Protein AF-A0A949M003-F1 (afdb_monomer_lite)

Secondary structure (DSSP, 8-state):
----------------B--S-SPTT-EEE-GGGSGGGT---EE---S-TT-TTS-EEEEE-TTS-EEEEEETT-HHHHHHHHHHHTTS-SS--PPPTT--GGGGGTT--TTSEEEETT------TTPEEEEEETTT-EEEEEEEEETTEEEEE-SSSSBSEEEEEEETTEEEP-STTEEEEEEEEPPPSS-----------SSEEEEBSS-EEEESSSSTTSPEEEEEPTT-EEEEEEEEE-S---STT-TTB-EEEEETTS-EEEGGGB-----EEEE-TTS-EEEEPTTSPB-

Structure (mmCIF, N/CA/C/O backbone):
data_AF-A0A949M003-F1
#
_entry.id   AF-A0A949M003-F1
#
loop_
_atom_site.group_PDB
_atom_site.id
_atom_site.type_symbol
_atom_site.label_atom_id
_atom_site.label_alt_id
_atom_site.label_comp_id
_atom_site.label_asym_id
_atom_site.label_entity_id
_atom_site.label_seq_id
_atom_site.pdbx_PDB_ins_code
_atom_site.Cartn_x
_atom_site.Cartn_y
_atom_site.Cartn_z
_atom_site.occupancy
_atom_site.B_iso_or_equiv
_atom_site.auth_seq_id
_atom_site.auth_comp_id
_atom_site.auth_asym_id
_atom_site.auth_atom_id
_atom_site.pdbx_PDB_model_num
ATOM 1 N N . MET A 1 1 ? 3.538 42.218 13.334 1.00 38.53 1 MET A N 1
ATOM 2 C CA . MET A 1 1 ? 2.727 41.243 12.575 1.00 38.53 1 MET A CA 1
ATOM 3 C C . MET A 1 1 ? 3.621 40.627 11.516 1.00 38.53 1 MET A C 1
ATOM 5 O O . MET A 1 1 ? 3.932 41.293 10.541 1.00 38.53 1 MET A O 1
ATOM 9 N N . ALA A 1 2 ? 4.130 39.420 11.762 1.00 31.62 2 ALA A N 1
ATOM 10 C CA . ALA A 1 2 ? 4.906 38.689 10.768 1.00 31.62 2 ALA A CA 1
ATOM 11 C C . ALA A 1 2 ? 3.925 38.025 9.796 1.00 31.62 2 ALA A C 1
ATOM 13 O O . ALA A 1 2 ? 3.061 37.257 10.218 1.00 31.62 2 ALA A O 1
ATOM 14 N N . LEU A 1 3 ? 4.030 38.378 8.516 1.00 32.75 3 LEU A N 1
ATOM 15 C CA . LEU A 1 3 ? 3.312 37.726 7.428 1.00 32.75 3 LEU A CA 1
ATOM 16 C C . LEU A 1 3 ? 3.771 36.269 7.362 1.00 32.75 3 LEU A C 1
ATOM 18 O O . LEU A 1 3 ? 4.909 35.980 6.995 1.00 32.75 3 LEU A O 1
ATOM 22 N N . VAL A 1 4 ? 2.883 35.352 7.741 1.00 31.64 4 VAL A N 1
ATOM 23 C CA . VAL A 1 4 ? 3.047 33.930 7.453 1.00 31.64 4 VAL A CA 1
ATOM 24 C C . VAL A 1 4 ? 2.872 33.784 5.946 1.00 31.64 4 VAL A C 1
ATOM 26 O O . VAL A 1 4 ? 1.755 33.807 5.436 1.00 31.64 4 VAL A O 1
ATOM 29 N N . SER A 1 5 ? 3.991 33.705 5.228 1.00 32.16 5 SER A N 1
ATOM 30 C CA . SER A 1 5 ? 3.999 33.346 3.815 1.00 32.16 5 SER A CA 1
ATOM 31 C C . SER A 1 5 ? 3.595 31.879 3.709 1.00 32.16 5 SER A C 1
ATOM 33 O O . SER A 1 5 ? 4.394 30.972 3.943 1.00 32.16 5 SER A O 1
ATOM 35 N N . THR A 1 6 ? 2.318 31.635 3.434 1.00 37.16 6 THR A N 1
ATOM 36 C CA . THR A 1 6 ? 1.833 30.331 2.994 1.00 37.16 6 THR A CA 1
ATOM 37 C C . THR A 1 6 ? 2.467 30.036 1.639 1.00 37.16 6 THR A C 1
ATOM 39 O O . THR A 1 6 ? 1.985 30.503 0.610 1.00 37.16 6 THR A O 1
ATOM 42 N N . MET A 1 7 ? 3.559 29.269 1.629 1.00 30.78 7 MET A N 1
ATOM 43 C CA . MET A 1 7 ? 4.001 28.581 0.420 1.00 30.78 7 MET A CA 1
ATOM 44 C C . MET A 1 7 ? 2.918 27.566 0.052 1.00 30.78 7 MET A C 1
ATOM 46 O O . MET A 1 7 ? 2.863 26.456 0.580 1.00 30.78 7 MET A O 1
ATOM 50 N N . SER A 1 8 ? 2.015 27.977 -0.831 1.00 36.16 8 SER A N 1
ATOM 51 C CA . SER A 1 8 ? 1.171 27.073 -1.592 1.00 36.16 8 SER A CA 1
ATOM 52 C C . SER A 1 8 ? 2.082 26.253 -2.502 1.00 36.16 8 SER A C 1
ATOM 54 O O . SER A 1 8 ? 2.630 26.771 -3.473 1.00 36.16 8 SER A O 1
ATOM 56 N N . PHE A 1 9 ? 2.278 24.978 -2.173 1.00 35.06 9 PHE A N 1
ATOM 57 C CA . PHE A 1 9 ? 2.800 24.019 -3.136 1.00 35.06 9 PHE A CA 1
ATOM 58 C C . PHE A 1 9 ? 1.733 23.845 -4.215 1.00 35.06 9 PHE A C 1
ATOM 60 O O . PHE A 1 9 ? 0.730 23.163 -4.006 1.00 35.06 9 PHE A O 1
ATOM 67 N N . GLU A 1 10 ? 1.930 24.504 -5.354 1.00 32.44 10 GLU A N 1
ATOM 68 C CA . GLU A 1 10 ? 1.205 24.177 -6.576 1.00 32.44 10 GLU A CA 1
ATOM 69 C C . GLU A 1 10 ? 1.408 22.675 -6.848 1.00 32.44 10 GLU A C 1
ATOM 71 O O . GLU A 1 10 ? 2.555 22.207 -6.856 1.00 32.44 10 GLU A O 1
ATOM 76 N N . PRO A 1 11 ? 0.344 21.877 -7.045 1.00 38.94 11 PRO A N 1
ATOM 77 C CA . PRO A 1 11 ? 0.522 20.523 -7.533 1.00 38.94 11 PRO A CA 1
ATOM 78 C C . PRO A 1 11 ? 1.174 20.642 -8.909 1.00 38.94 11 PRO A C 1
ATOM 80 O O . PRO A 1 11 ? 0.587 21.222 -9.818 1.00 38.94 11 PRO A O 1
ATOM 83 N N . VAL A 1 12 ? 2.393 20.116 -9.062 1.00 41.84 12 VAL A N 1
ATOM 84 C CA . VAL A 1 12 ? 3.064 20.047 -10.364 1.00 41.84 12 VAL A CA 1
ATOM 85 C C . VAL A 1 12 ? 2.218 19.154 -11.270 1.00 41.84 12 VAL A C 1
ATOM 87 O O . VAL A 1 12 ? 2.332 17.928 -11.287 1.00 41.84 12 VAL A O 1
ATOM 90 N N . GLY A 1 13 ? 1.308 19.794 -11.995 1.00 41.66 13 GLY A N 1
ATOM 91 C CA . GLY A 1 13 ? 0.612 19.243 -13.132 1.00 41.66 13 GLY A CA 1
ATOM 92 C C . GLY A 1 13 ? 1.601 19.155 -14.278 1.00 41.66 13 GLY A C 1
ATOM 93 O O . GLY A 1 13 ? 1.830 20.124 -14.987 1.00 41.66 13 GLY A O 1
ATOM 94 N N . ALA A 1 14 ? 2.184 17.983 -14.475 1.00 44.50 14 ALA A N 1
ATOM 95 C CA . ALA A 1 14 ? 2.791 17.643 -15.747 1.00 44.50 14 ALA A CA 1
ATOM 96 C C . ALA A 1 14 ? 2.377 16.216 -16.073 1.00 44.50 14 ALA A C 1
ATOM 98 O O . ALA A 1 14 ? 2.955 15.261 -15.568 1.00 44.50 14 ALA A O 1
ATOM 99 N N . SER A 1 15 ? 1.342 16.067 -16.899 1.00 54.56 15 SER A N 1
ATOM 100 C CA . SER A 1 15 ? 1.091 14.804 -17.589 1.00 54.56 15 SER A CA 1
ATOM 101 C C . SER A 1 15 ? 2.362 14.432 -18.351 1.00 54.56 15 SER A C 1
ATOM 103 O O . SER A 1 15 ? 2.638 14.999 -19.403 1.00 54.56 15 SER A O 1
ATOM 105 N N . ALA A 1 16 ? 3.157 13.507 -17.817 1.00 63.22 16 ALA A N 1
ATOM 106 C CA . ALA A 1 16 ? 4.231 12.892 -18.575 1.00 63.22 16 ALA A CA 1
ATOM 107 C C . ALA A 1 16 ? 3.616 11.773 -19.422 1.00 63.22 16 ALA A C 1
ATOM 109 O O . ALA A 1 16 ? 3.052 10.802 -18.904 1.00 63.22 16 ALA A O 1
ATOM 110 N N . THR A 1 17 ? 3.688 11.936 -20.738 1.00 65.38 17 THR A N 1
ATOM 111 C CA . THR A 1 17 ? 3.246 10.930 -21.701 1.00 65.38 17 THR A CA 1
ATOM 112 C C . THR A 1 17 ? 4.484 10.312 -22.325 1.00 65.38 17 THR A C 1
ATOM 114 O O . THR A 1 17 ? 5.310 11.011 -22.901 1.00 65.38 17 THR A O 1
ATOM 117 N N . ASN A 1 18 ? 4.614 8.996 -22.212 1.00 67.81 18 ASN A N 1
ATOM 118 C CA . ASN A 1 18 ? 5.557 8.227 -23.003 1.00 67.81 18 ASN A CA 1
ATOM 119 C C . ASN A 1 18 ? 4.890 7.937 -24.347 1.00 67.81 18 ASN A C 1
ATOM 121 O O . ASN A 1 18 ? 3.891 7.213 -24.418 1.00 67.81 18 ASN A O 1
ATOM 125 N N . THR A 1 19 ? 5.444 8.502 -25.414 1.00 65.00 19 THR A N 1
ATOM 126 C CA . THR A 1 19 ? 4.870 8.385 -26.760 1.00 65.00 19 THR A CA 1
ATOM 127 C C . THR A 1 19 ? 4.940 6.963 -27.313 1.00 65.00 19 THR A C 1
ATOM 129 O O . THR A 1 19 ? 4.297 6.674 -28.318 1.00 65.00 19 THR A O 1
ATOM 132 N N . ARG A 1 20 ? 5.724 6.071 -26.683 1.00 68.62 20 ARG A N 1
ATOM 133 C CA . ARG A 1 20 ? 6.170 4.788 -27.253 1.00 68.62 20 ARG A CA 1
ATOM 134 C C . ARG A 1 20 ? 6.844 4.969 -28.616 1.00 68.62 20 ARG A C 1
ATOM 136 O O . ARG A 1 20 ? 6.937 4.026 -29.378 1.00 68.62 20 ARG A O 1
ATOM 143 N N . LEU A 1 21 ? 7.313 6.167 -28.938 1.00 69.75 21 LEU A N 1
ATOM 144 C CA . LEU A 1 21 ? 8.175 6.434 -30.089 1.00 69.75 21 LEU A CA 1
ATOM 145 C C . LEU A 1 21 ? 9.576 6.834 -29.619 1.00 69.75 21 LEU A C 1
ATOM 147 O O . LEU A 1 21 ? 10.550 6.700 -30.355 1.00 69.75 21 LEU A O 1
ATOM 151 N N . ASP A 1 22 ? 9.689 7.262 -28.362 1.00 73.06 22 ASP A N 1
ATOM 152 C CA . ASP A 1 22 ? 10.952 7.588 -27.722 1.00 73.06 22 ASP A CA 1
ATOM 153 C C . ASP A 1 22 ? 11.855 6.357 -27.632 1.00 73.06 22 ASP A C 1
ATOM 155 O O . ASP A 1 22 ? 11.439 5.296 -27.150 1.00 73.06 22 ASP A O 1
ATOM 159 N N . ARG A 1 23 ? 13.127 6.525 -28.017 1.00 81.38 23 ARG A N 1
ATOM 160 C CA . ARG A 1 23 ? 14.163 5.496 -27.863 1.00 81.38 23 ARG A CA 1
ATOM 161 C C . ARG A 1 23 ? 14.171 4.953 -26.430 1.00 81.38 23 ARG A C 1
ATOM 163 O O . ARG A 1 23 ? 14.068 5.713 -25.465 1.00 81.38 23 ARG A O 1
ATOM 170 N N . ALA A 1 24 ? 14.337 3.641 -26.290 1.00 84.88 24 ALA A N 1
ATOM 171 C CA . ALA A 1 24 ? 14.489 3.025 -24.981 1.00 84.88 24 ALA A CA 1
ATOM 172 C C . ALA A 1 24 ? 15.634 3.675 -24.180 1.00 84.88 24 ALA A C 1
ATOM 174 O O . ALA A 1 24 ? 16.716 3.928 -24.712 1.00 84.88 24 ALA A O 1
ATOM 175 N N . GLY A 1 25 ? 15.392 3.953 -22.898 1.00 86.19 25 GLY A N 1
ATOM 176 C CA . GLY A 1 25 ? 16.339 4.634 -22.009 1.00 86.19 25 GLY A CA 1
ATOM 177 C C . GLY A 1 25 ? 16.246 6.158 -21.991 1.00 86.19 25 GLY A C 1
ATOM 178 O O . GLY A 1 25 ? 16.823 6.774 -21.094 1.00 86.19 25 GLY A O 1
ATOM 179 N N . THR A 1 26 ? 15.486 6.775 -22.899 1.00 88.75 26 THR A N 1
ATOM 180 C CA . THR A 1 26 ? 15.188 8.214 -22.837 1.00 88.75 26 THR A CA 1
ATOM 181 C C . THR A 1 26 ? 14.447 8.545 -21.543 1.00 88.75 26 THR A C 1
ATOM 183 O O . THR A 1 26 ? 13.486 7.862 -21.194 1.00 88.75 26 THR A O 1
ATOM 186 N N . THR A 1 27 ? 14.874 9.580 -20.816 1.00 91.50 27 THR A N 1
ATOM 187 C CA . THR A 1 27 ? 14.141 10.058 -19.633 1.00 91.50 27 THR A CA 1
ATOM 188 C C . THR A 1 27 ? 12.814 10.671 -20.066 1.00 91.50 27 THR A C 1
ATOM 190 O O . THR A 1 27 ? 12.808 11.671 -20.775 1.00 91.50 27 THR A O 1
ATOM 193 N N . VAL A 1 28 ? 11.704 10.089 -19.614 1.00 91.19 28 VAL A N 1
ATOM 194 C CA . VAL A 1 28 ? 10.340 10.596 -19.863 1.00 91.19 28 VAL A CA 1
ATOM 195 C C . VAL A 1 28 ? 9.779 11.374 -18.669 1.00 91.19 28 VAL A C 1
ATOM 197 O O . VAL A 1 28 ? 8.853 12.161 -18.823 1.00 91.19 28 VAL A O 1
ATOM 200 N N . LEU A 1 29 ? 10.351 11.179 -17.476 1.00 92.38 29 LEU A N 1
ATOM 201 C CA . LEU A 1 29 ? 10.097 11.990 -16.283 1.00 92.38 29 LEU A CA 1
ATOM 202 C C . LEU A 1 29 ? 11.376 12.031 -15.437 1.00 92.38 29 LEU A C 1
ATOM 204 O O . LEU A 1 29 ? 11.928 10.980 -15.108 1.00 92.38 29 LEU A O 1
ATOM 208 N N . SER A 1 30 ? 11.853 13.232 -15.107 1.00 93.44 30 SER A N 1
ATOM 209 C CA . SER A 1 30 ? 13.067 13.429 -14.301 1.00 93.44 30 SER A CA 1
ATOM 210 C C . SER A 1 30 ? 12.840 12.993 -12.856 1.00 93.44 30 SER A C 1
ATOM 212 O O . SER A 1 30 ? 11.811 13.324 -12.276 1.00 93.44 30 SER A O 1
ATOM 214 N N . GLY A 1 31 ? 13.799 12.307 -12.231 1.00 91.75 31 GLY A N 1
ATOM 215 C CA . GLY A 1 31 ? 13.694 11.892 -10.826 1.00 91.75 31 GLY A CA 1
ATOM 216 C C . GLY A 1 31 ? 13.441 13.053 -9.860 1.00 91.75 31 GLY A C 1
ATOM 217 O O . GLY A 1 31 ? 12.663 12.922 -8.918 1.00 91.75 31 GLY A O 1
ATOM 218 N N . GLY A 1 32 ? 14.017 14.221 -10.152 1.00 90.56 32 GLY A N 1
ATOM 219 C CA . GLY A 1 32 ? 13.836 15.432 -9.349 1.00 90.56 32 GLY A CA 1
ATOM 220 C C . GLY A 1 32 ? 12.462 16.098 -9.486 1.00 90.56 32 GLY A C 1
ATOM 221 O O . GLY A 1 32 ? 12.169 17.015 -8.727 1.00 90.56 32 GLY A O 1
ATOM 222 N N . SER A 1 33 ? 11.607 15.675 -10.425 1.00 88.50 33 SER A N 1
ATOM 223 C CA . SER A 1 33 ? 10.288 16.293 -10.644 1.00 88.50 33 SER A CA 1
ATOM 224 C C . SER A 1 33 ? 9.128 15.529 -10.004 1.00 88.50 33 SER A C 1
ATOM 226 O O . SER A 1 33 ? 7.977 15.934 -10.154 1.00 88.50 33 SER A O 1
ATOM 228 N N . TRP A 1 34 ? 9.390 14.413 -9.321 1.00 93.81 34 TRP A N 1
ATOM 229 C CA . TRP A 1 34 ? 8.361 13.630 -8.639 1.00 93.81 34 TRP A CA 1
ATOM 230 C C . TRP A 1 34 ? 8.859 13.117 -7.287 1.00 93.81 34 TRP A C 1
ATOM 232 O O . TRP A 1 34 ? 10.028 13.263 -6.928 1.00 93.81 34 TRP A O 1
ATOM 242 N N . LEU A 1 35 ? 7.933 12.582 -6.498 1.00 91.88 35 LEU A N 1
ATOM 243 C CA . LEU A 1 35 ? 8.137 12.114 -5.132 1.00 91.88 35 LEU A CA 1
ATOM 244 C C . LEU A 1 35 ? 8.749 13.204 -4.235 1.00 91.88 35 LEU A C 1
ATOM 246 O O . LEU A 1 35 ? 9.702 12.958 -3.499 1.00 91.88 35 LEU A O 1
ATOM 250 N N . GLY A 1 36 ? 8.256 14.442 -4.361 1.00 89.25 36 GLY A N 1
ATOM 251 C CA . GLY A 1 36 ? 8.791 15.599 -3.633 1.00 89.25 36 GLY A CA 1
ATOM 252 C C . GLY A 1 36 ? 10.256 15.920 -3.959 1.00 89.25 36 GLY A C 1
ATOM 253 O O . GLY A 1 36 ? 10.972 16.422 -3.101 1.00 89.25 36 GLY A O 1
ATOM 254 N N . GLY A 1 37 ? 10.720 15.576 -5.164 1.00 90.81 37 GLY A N 1
ATOM 255 C CA . GLY A 1 37 ? 12.108 15.759 -5.598 1.00 90.81 37 GLY A CA 1
ATOM 256 C C . GLY A 1 37 ? 13.041 14.595 -5.264 1.00 90.81 37 GLY A C 1
ATOM 257 O O . GLY A 1 37 ? 14.236 14.670 -5.538 1.00 90.81 37 GLY A O 1
ATOM 258 N N . ALA A 1 38 ? 12.512 13.513 -4.690 1.00 90.56 38 ALA A N 1
ATOM 259 C CA . ALA A 1 38 ? 13.283 12.346 -4.271 1.00 90.56 38 ALA A CA 1
ATOM 260 C C . ALA A 1 38 ? 13.051 11.103 -5.150 1.00 90.56 38 ALA A C 1
ATOM 262 O O . ALA A 1 38 ? 13.360 9.986 -4.720 1.00 90.56 38 ALA A O 1
ATOM 263 N N . GLY A 1 39 ? 12.462 11.280 -6.334 1.00 94.94 39 GLY A N 1
ATOM 264 C CA . GLY A 1 39 ? 12.215 10.212 -7.292 1.00 94.94 39 GLY A CA 1
ATOM 265 C C . GLY A 1 39 ? 13.479 9.750 -8.022 1.00 94.94 39 GLY A C 1
ATOM 266 O O . GLY A 1 39 ? 14.576 10.280 -7.855 1.00 94.94 39 GLY A O 1
ATOM 267 N N . VAL A 1 40 ? 13.307 8.749 -8.882 1.00 97.19 40 VAL A N 1
ATOM 268 C CA . VAL A 1 40 ? 14.318 8.290 -9.849 1.00 97.19 40 VAL A CA 1
ATOM 269 C C . VAL A 1 40 ? 13.806 8.544 -11.261 1.00 97.19 40 VAL A C 1
ATOM 271 O O . VAL A 1 40 ? 12.597 8.561 -11.480 1.00 97.19 40 VAL A O 1
ATOM 274 N N . ASP A 1 41 ? 14.697 8.737 -12.230 1.00 96.12 41 ASP A N 1
ATOM 275 C CA . ASP A 1 41 ? 14.275 8.951 -13.616 1.00 96.12 41 ASP A CA 1
ATOM 276 C C . ASP A 1 41 ? 13.376 7.818 -14.118 1.00 96.12 41 ASP A C 1
ATOM 278 O O . ASP A 1 41 ? 13.782 6.649 -14.130 1.00 96.12 41 ASP A O 1
ATOM 282 N N . VAL A 1 42 ? 12.202 8.169 -14.631 1.00 94.94 42 VAL A N 1
ATOM 283 C CA . VAL A 1 42 ? 11.385 7.246 -15.417 1.00 94.94 42 VAL A CA 1
ATOM 284 C C . VAL A 1 42 ? 11.936 7.234 -16.832 1.00 94.94 42 VAL A C 1
ATOM 286 O O . VAL A 1 42 ? 12.111 8.286 -17.452 1.00 94.94 42 VAL A O 1
ATOM 289 N N . LYS A 1 43 ? 12.223 6.041 -17.346 1.00 92.06 43 LYS A N 1
ATOM 290 C CA . LYS A 1 43 ? 12.799 5.844 -18.674 1.00 92.06 43 LYS A CA 1
ATOM 291 C C . LYS A 1 43 ? 11.767 5.260 -19.635 1.00 92.06 43 LYS A C 1
ATOM 293 O O . LYS A 1 43 ? 10.929 4.443 -19.251 1.00 92.06 43 LYS A O 1
ATOM 298 N N . SER A 1 44 ? 11.845 5.655 -20.902 1.00 89.06 44 SER A N 1
ATOM 299 C CA . SER A 1 44 ? 11.094 5.008 -21.970 1.00 89.06 44 SER A CA 1
ATOM 300 C C . SER A 1 44 ? 11.538 3.553 -22.100 1.00 89.06 44 SER A C 1
ATOM 302 O O . SER A 1 44 ? 12.734 3.263 -22.123 1.00 89.06 44 SER A O 1
ATOM 304 N N . ASN A 1 45 ? 10.573 2.642 -22.229 1.00 86.75 45 ASN A N 1
ATOM 305 C CA . ASN A 1 45 ? 10.832 1.241 -22.560 1.00 86.75 45 ASN A CA 1
ATOM 306 C C . ASN A 1 45 ? 10.850 0.989 -24.082 1.00 86.75 45 ASN A C 1
ATOM 308 O O . ASN A 1 45 ? 10.729 -0.151 -24.510 1.00 86.75 45 ASN A O 1
ATOM 312 N N . GLY A 1 46 ? 10.958 2.049 -24.889 1.00 80.19 46 GLY A N 1
ATOM 313 C CA . GLY A 1 46 ? 10.985 1.950 -26.344 1.00 80.19 46 GLY A CA 1
ATOM 314 C C . GLY A 1 46 ? 9.615 1.695 -26.990 1.00 80.19 46 GLY A C 1
ATOM 315 O O . GLY A 1 46 ? 8.600 1.556 -26.289 1.00 80.19 46 GLY A O 1
ATOM 316 N N . PRO A 1 47 ? 9.594 1.653 -28.336 1.00 72.44 47 PRO A N 1
ATOM 317 C CA . PRO A 1 47 ? 8.397 1.380 -29.126 1.00 72.44 47 PRO A CA 1
ATOM 318 C C . PRO A 1 47 ? 7.894 -0.050 -28.983 1.00 72.44 47 PRO A C 1
ATOM 320 O O . PRO A 1 47 ? 6.689 -0.270 -28.854 1.00 72.44 47 PRO A O 1
ATOM 323 N N . ASP A 1 48 ? 8.805 -1.011 -28.878 1.00 65.69 48 ASP A N 1
ATOM 324 C CA . ASP A 1 48 ? 8.455 -2.391 -28.599 1.00 65.69 48 ASP A CA 1
ATOM 325 C C . ASP A 1 48 ? 8.524 -2.652 -27.096 1.00 65.69 48 ASP A C 1
ATOM 327 O O . ASP A 1 48 ? 9.576 -2.908 -26.518 1.00 65.69 48 ASP A O 1
ATOM 331 N N . ALA A 1 49 ? 7.360 -2.691 -26.440 1.00 53.72 49 ALA A N 1
ATOM 332 C CA . ALA A 1 49 ? 7.228 -3.044 -25.018 1.00 53.72 49 ALA A CA 1
ATOM 333 C C . ALA A 1 49 ? 7.800 -4.439 -24.654 1.00 53.72 49 ALA A C 1
ATOM 335 O O . ALA A 1 49 ? 7.825 -4.820 -23.479 1.00 53.72 49 ALA A O 1
ATOM 336 N N . ARG A 1 50 ? 8.230 -5.205 -25.668 1.00 53.66 50 ARG A N 1
ATOM 337 C CA . ARG A 1 50 ? 8.865 -6.523 -25.600 1.00 53.66 50 ARG A CA 1
ATOM 338 C C . ARG A 1 50 ? 10.391 -6.480 -25.669 1.00 53.66 50 ARG A C 1
ATOM 340 O O . ARG A 1 50 ? 10.967 -7.566 -25.685 1.00 53.66 50 ARG A O 1
ATOM 347 N N . ASP A 1 51 ? 11.029 -5.308 -25.687 1.00 53.62 51 ASP A N 1
ATOM 348 C CA . ASP A 1 51 ? 12.491 -5.164 -25.745 1.00 53.62 51 ASP A CA 1
ATOM 349 C C . ASP A 1 51 ? 13.177 -5.714 -24.479 1.00 53.62 51 ASP A C 1
ATOM 351 O O . ASP A 1 51 ? 13.664 -5.011 -23.597 1.00 53.62 51 ASP A O 1
ATOM 355 N N . ARG A 1 52 ? 13.226 -7.046 -24.393 1.00 54.88 52 ARG A N 1
ATOM 356 C CA . ARG A 1 52 ? 13.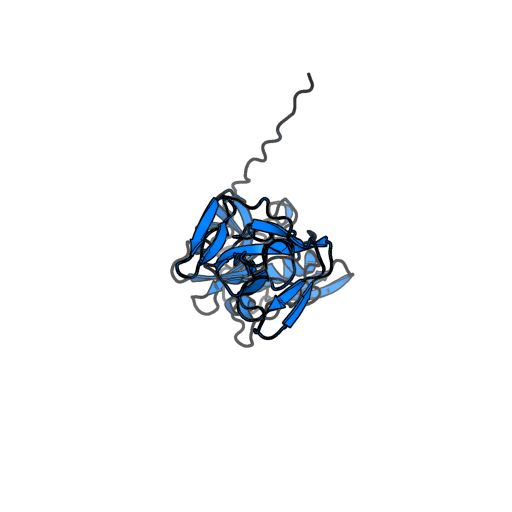966 -7.838 -23.404 1.00 54.88 52 ARG A CA 1
ATOM 357 C C . ARG A 1 52 ? 15.481 -7.776 -23.650 1.00 54.88 52 ARG A C 1
ATOM 359 O O . ARG A 1 52 ? 16.240 -8.329 -22.862 1.00 54.88 52 ARG A O 1
ATOM 366 N N . GLY A 1 53 ? 15.916 -7.122 -24.732 1.00 59.00 53 GLY A N 1
ATOM 367 C CA . GLY A 1 53 ? 17.309 -7.020 -25.171 1.00 59.00 53 GLY A CA 1
ATOM 368 C C . GLY A 1 53 ? 18.096 -5.836 -24.601 1.00 59.00 53 GLY A C 1
ATOM 369 O O . GLY A 1 53 ? 19.287 -5.735 -24.866 1.00 59.00 53 GLY A O 1
ATOM 370 N N . LEU A 1 54 ? 17.475 -4.955 -23.806 1.00 74.94 54 LEU A N 1
ATOM 371 C CA . LEU A 1 54 ? 18.148 -3.777 -23.230 1.00 74.94 54 LEU A CA 1
ATOM 372 C C . LEU A 1 54 ? 19.110 -4.120 -22.079 1.00 74.94 54 LEU A C 1
ATOM 374 O O . LEU A 1 54 ? 19.877 -3.271 -21.631 1.00 74.94 54 LEU A O 1
ATOM 378 N N . GLY A 1 55 ? 19.080 -5.367 -21.608 1.00 86.25 55 GLY A N 1
ATOM 379 C CA . GLY A 1 55 ? 19.935 -5.853 -20.535 1.00 86.25 55 GLY A CA 1
ATOM 380 C C . GLY A 1 55 ? 19.445 -5.476 -19.136 1.00 86.25 55 GLY A C 1
ATOM 381 O O . GLY A 1 55 ? 18.295 -5.089 -18.910 1.00 86.25 55 GLY A O 1
ATOM 382 N N . ASN A 1 56 ? 20.341 -5.655 -18.168 1.00 92.31 56 ASN A N 1
ATOM 383 C CA . ASN A 1 56 ? 20.069 -5.431 -16.754 1.00 92.31 56 ASN A CA 1
ATOM 384 C C . ASN A 1 56 ? 20.481 -4.019 -16.339 1.00 92.31 56 ASN A C 1
ATOM 386 O O . ASN A 1 56 ? 21.598 -3.587 -16.629 1.00 92.31 56 ASN A O 1
ATOM 390 N N . ASN A 1 57 ? 19.629 -3.352 -15.565 1.00 95.06 57 ASN A N 1
ATOM 391 C CA . ASN A 1 57 ? 20.008 -2.152 -14.839 1.00 95.06 57 ASN A CA 1
ATOM 392 C C . ASN A 1 57 ? 20.595 -2.484 -13.468 1.00 95.06 57 ASN A C 1
ATOM 394 O O . ASN A 1 57 ? 20.183 -3.445 -12.815 1.00 95.06 57 ASN A O 1
ATOM 398 N N . TYR A 1 58 ? 21.547 -1.663 -13.033 1.00 96.94 58 TYR A N 1
ATOM 399 C CA . TYR A 1 58 ? 22.190 -1.761 -11.731 1.00 96.94 58 TYR A CA 1
ATOM 400 C C . TYR A 1 58 ? 22.175 -0.402 -11.047 1.00 96.94 58 TYR A C 1
ATOM 402 O O . TYR A 1 58 ? 22.363 0.630 -11.688 1.00 96.94 58 TYR A O 1
ATOM 410 N N . VAL A 1 59 ? 22.012 -0.417 -9.731 1.00 96.94 59 VAL A N 1
ATOM 411 C CA . VAL A 1 59 ? 22.074 0.769 -8.880 1.00 96.94 59 VAL A CA 1
ATOM 412 C C . VAL A 1 59 ? 23.061 0.541 -7.748 1.00 96.94 59 VAL A C 1
ATOM 414 O O . VAL A 1 59 ? 23.263 -0.593 -7.311 1.00 96.94 59 VAL A O 1
ATOM 417 N N . THR A 1 60 ? 23.667 1.620 -7.270 1.00 96.12 60 THR A N 1
ATOM 418 C CA . THR A 1 60 ? 24.461 1.608 -6.042 1.00 96.12 60 THR A CA 1
ATOM 419 C C . THR A 1 60 ? 23.544 1.980 -4.883 1.00 96.12 60 THR A C 1
ATOM 421 O O . THR A 1 60 ? 22.919 3.042 -4.914 1.00 96.12 60 THR A O 1
ATOM 424 N N . THR A 1 61 ? 23.413 1.101 -3.890 1.00 94.31 61 THR A N 1
ATOM 425 C CA . THR A 1 61 ? 22.626 1.376 -2.680 1.00 94.31 61 THR A CA 1
ATOM 426 C C . THR A 1 61 ? 23.320 2.440 -1.819 1.00 94.31 61 THR A C 1
ATOM 428 O O . THR A 1 61 ? 24.526 2.654 -1.970 1.00 94.31 61 THR A O 1
ATOM 431 N N . PRO A 1 62 ? 22.620 3.081 -0.864 1.00 92.38 62 PRO A N 1
ATOM 432 C CA . PRO A 1 62 ? 23.251 3.998 0.091 1.00 92.38 62 PRO A CA 1
ATOM 433 C C . PRO A 1 62 ? 24.419 3.383 0.878 1.00 92.38 62 PRO A C 1
ATOM 435 O O . PRO A 1 62 ? 25.315 4.096 1.312 1.00 92.38 62 PRO A O 1
ATOM 438 N N . GLN A 1 63 ? 24.433 2.057 1.038 1.00 90.81 63 GLN A N 1
ATOM 439 C CA . GLN A 1 63 ? 25.507 1.300 1.687 1.00 90.81 63 GLN A CA 1
ATOM 440 C C . GLN A 1 63 ? 26.672 0.960 0.735 1.00 90.81 63 GLN A 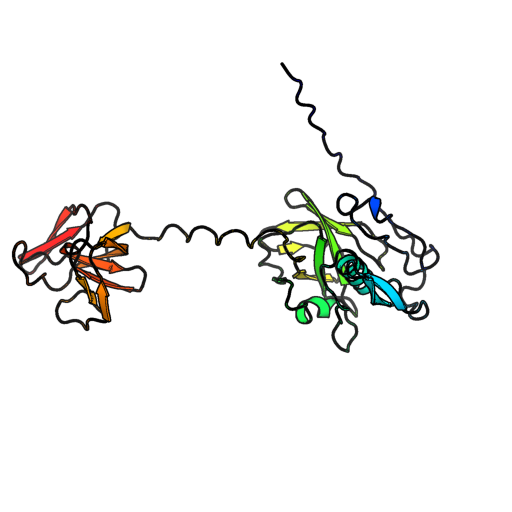C 1
ATOM 442 O O . GLN A 1 63 ? 27.582 0.231 1.116 1.00 90.81 63 GLN A O 1
ATOM 447 N N . GLY A 1 64 ? 26.645 1.446 -0.509 1.00 92.50 64 GLY A N 1
ATOM 448 C CA . GLY A 1 64 ? 27.704 1.250 -1.502 1.00 92.50 64 GLY A CA 1
ATOM 449 C C . GLY A 1 64 ? 27.625 -0.063 -2.287 1.00 92.50 64 GLY A C 1
ATOM 450 O O . GLY A 1 64 ? 28.487 -0.319 -3.126 1.00 92.50 64 GLY A O 1
ATOM 451 N N . ALA A 1 65 ? 26.604 -0.898 -2.069 1.00 94.00 65 ALA A N 1
ATOM 452 C CA . ALA A 1 65 ? 26.467 -2.165 -2.784 1.00 94.00 65 ALA A CA 1
ATOM 453 C C . ALA A 1 65 ? 25.910 -1.945 -4.198 1.00 94.00 65 ALA A C 1
ATOM 455 O O . ALA A 1 65 ? 24.905 -1.259 -4.377 1.00 94.00 65 ALA A O 1
ATOM 456 N N . ARG A 1 66 ? 26.516 -2.575 -5.210 1.00 97.31 66 ARG A N 1
ATOM 457 C CA . ARG A 1 66 ? 25.989 -2.577 -6.582 1.00 97.31 66 ARG A CA 1
ATOM 458 C C . ARG A 1 66 ? 24.982 -3.717 -6.752 1.00 97.31 66 ARG A C 1
ATOM 460 O O . ARG A 1 66 ? 25.363 -4.884 -6.728 1.00 97.31 66 ARG A O 1
ATOM 467 N N . VAL A 1 67 ? 23.711 -3.384 -6.965 1.00 97.44 67 VAL A N 1
ATOM 468 C CA . VAL A 1 67 ? 22.595 -4.345 -7.017 1.00 97.44 67 VAL A CA 1
ATOM 469 C C . VAL A 1 67 ? 21.836 -4.217 -8.336 1.00 97.44 67 VAL A C 1
ATOM 471 O O . VAL A 1 67 ? 21.584 -3.112 -8.810 1.00 97.44 67 VAL A O 1
ATOM 474 N N . MET A 1 68 ? 21.465 -5.348 -8.945 1.00 96.50 68 MET A N 1
ATOM 475 C CA . MET A 1 68 ? 20.640 -5.375 -10.159 1.00 96.50 68 MET A CA 1
ATOM 476 C C . MET A 1 68 ? 19.196 -4.974 -9.829 1.00 96.50 68 MET A C 1
ATOM 478 O O . MET A 1 68 ? 18.549 -5.657 -9.037 1.00 96.50 68 MET A O 1
ATOM 482 N N . SER A 1 69 ? 18.670 -3.905 -10.431 1.00 95.12 69 SER A N 1
ATOM 483 C CA . SER A 1 69 ? 17.285 -3.460 -10.202 1.00 95.12 69 SER A CA 1
ATOM 484 C C . SER A 1 69 ? 16.277 -4.193 -11.090 1.00 95.12 69 SER A C 1
ATOM 486 O O . SER A 1 69 ? 15.129 -4.395 -10.706 1.00 95.12 69 SER A O 1
ATOM 488 N N . GLY A 1 70 ? 16.678 -4.664 -12.268 1.00 92.88 70 GLY A N 1
ATOM 489 C CA . GLY A 1 70 ? 15.787 -5.396 -13.163 1.00 92.88 70 GLY A CA 1
ATOM 490 C C . GLY A 1 70 ? 16.186 -5.277 -14.621 1.00 92.88 70 GLY A C 1
ATOM 491 O O . GLY A 1 70 ? 17.193 -4.657 -14.953 1.00 92.88 70 GLY A O 1
ATOM 492 N N . LEU A 1 71 ? 15.367 -5.867 -15.487 1.00 90.25 71 LEU A N 1
ATOM 493 C CA . LEU A 1 71 ? 15.475 -5.642 -16.922 1.00 90.25 71 LEU A CA 1
ATOM 494 C C . LEU A 1 71 ? 15.063 -4.201 -17.231 1.00 90.25 71 LEU A C 1
ATOM 496 O O . LEU A 1 71 ? 13.980 -3.754 -16.834 1.00 90.25 71 LEU A O 1
ATOM 500 N N . MET A 1 72 ? 15.930 -3.488 -17.940 1.00 89.88 72 MET A N 1
ATOM 501 C CA . MET A 1 72 ? 15.624 -2.163 -18.475 1.00 89.88 72 MET A CA 1
ATOM 502 C C . MET A 1 72 ? 14.440 -2.263 -19.456 1.00 89.88 72 MET A C 1
ATOM 504 O O . MET A 1 72 ? 14.397 -3.200 -20.245 1.00 89.88 72 MET A O 1
ATOM 508 N N . TRP A 1 73 ? 13.438 -1.382 -19.463 1.00 89.75 73 TRP A N 1
ATOM 509 C CA . TRP A 1 73 ? 13.002 -0.404 -18.455 1.00 89.75 73 TRP A CA 1
ATOM 510 C C . TRP A 1 73 ? 11.589 -0.780 -18.001 1.00 89.75 73 TRP A C 1
ATOM 512 O O . TRP A 1 73 ? 10.594 -0.126 -18.314 1.00 89.75 73 TRP A O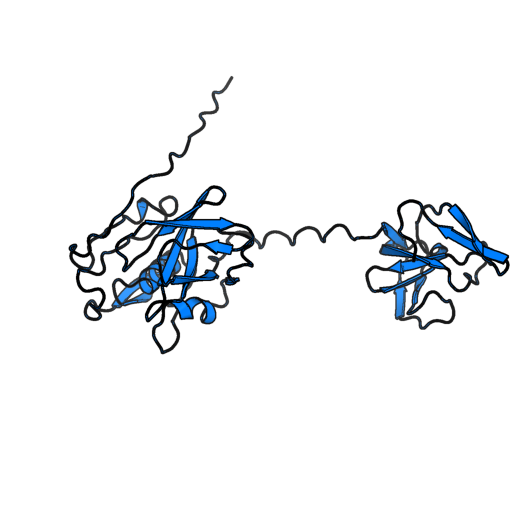 1
ATOM 522 N N . GLN A 1 74 ? 11.494 -1.910 -17.305 1.00 91.50 74 GLN A N 1
ATOM 523 C CA . GLN A 1 74 ? 10.223 -2.528 -16.931 1.00 91.50 74 GLN A CA 1
ATOM 524 C C . GLN A 1 74 ? 9.566 -1.836 -15.724 1.00 91.50 74 GLN A C 1
ATOM 526 O O . GLN A 1 74 ? 10.212 -1.100 -14.978 1.00 91.50 74 GLN A O 1
ATOM 531 N N . CYS A 1 75 ? 8.277 -2.093 -15.492 1.00 94.31 75 CYS A N 1
ATOM 532 C CA . CYS A 1 75 ? 7.559 -1.553 -14.332 1.00 94.31 75 CYS A CA 1
ATOM 533 C C . CYS A 1 75 ? 8.167 -2.031 -13.001 1.00 94.31 75 CYS A C 1
ATOM 535 O O . CYS A 1 75 ? 8.431 -1.224 -12.115 1.00 94.31 75 CYS A O 1
ATOM 537 N N . VAL A 1 76 ? 8.506 -3.321 -12.904 1.00 95.69 76 VAL A N 1
ATOM 538 C CA . VAL A 1 76 ? 9.197 -3.923 -11.745 1.00 95.69 76 VAL A CA 1
ATOM 539 C C . VAL A 1 76 ? 10.593 -3.326 -11.527 1.00 95.69 76 VAL A C 1
ATOM 541 O O . VAL A 1 76 ? 11.048 -3.203 -10.388 1.00 95.69 76 VAL A O 1
ATOM 544 N N . GLU A 1 77 ? 11.280 -2.947 -12.609 1.00 95.94 77 GLU A N 1
ATOM 545 C CA . GLU A 1 77 ? 12.604 -2.320 -12.540 1.00 95.94 77 GLU A CA 1
ATOM 546 C C . GLU A 1 77 ? 12.523 -0.934 -11.900 1.00 95.94 77 GLU A C 1
ATOM 548 O O . GLU A 1 77 ? 13.364 -0.632 -11.058 1.00 95.94 77 GLU A O 1
ATOM 553 N N . LEU A 1 78 ? 11.497 -0.133 -12.220 1.00 97.62 78 LEU A N 1
ATOM 554 C CA . LEU A 1 78 ? 11.299 1.183 -11.602 1.00 97.62 78 LEU A CA 1
ATOM 555 C C . LEU A 1 78 ? 11.158 1.065 -10.079 1.00 97.62 78 LEU A C 1
ATOM 557 O O . LEU A 1 78 ? 11.815 1.810 -9.350 1.00 97.62 78 LEU A O 1
ATOM 561 N N . ILE A 1 79 ? 10.338 0.118 -9.603 1.00 98.31 79 ILE A N 1
ATOM 562 C CA . ILE A 1 79 ? 10.132 -0.111 -8.163 1.00 98.31 79 ILE A CA 1
ATOM 563 C C . ILE A 1 79 ? 11.455 -0.469 -7.492 1.00 98.31 79 ILE A C 1
ATOM 565 O O . ILE A 1 79 ? 11.854 0.169 -6.520 1.00 98.31 79 ILE A O 1
ATOM 569 N N . ASN A 1 80 ? 12.158 -1.460 -8.042 1.00 98.25 80 ASN A N 1
ATOM 570 C CA . ASN A 1 80 ? 13.435 -1.913 -7.508 1.00 98.25 80 ASN A CA 1
ATOM 571 C C . ASN A 1 80 ? 14.485 -0.804 -7.509 1.00 98.25 80 ASN A C 1
ATOM 573 O O . ASN A 1 80 ? 15.150 -0.605 -6.498 1.00 98.25 80 ASN A O 1
ATOM 577 N N . ARG A 1 81 ? 14.626 -0.065 -8.615 1.00 98.31 81 ARG A N 1
ATOM 578 C CA . ARG A 1 81 ? 15.579 1.044 -8.723 1.00 98.31 81 ARG A CA 1
ATOM 579 C C . ARG A 1 81 ? 15.285 2.109 -7.680 1.00 98.31 81 ARG A C 1
ATOM 581 O O . ARG A 1 81 ? 16.200 2.478 -6.955 1.00 98.31 81 ARG A O 1
ATOM 588 N N . LEU A 1 82 ? 14.031 2.538 -7.542 1.00 98.25 82 LEU A N 1
ATOM 589 C CA . LEU A 1 82 ? 13.653 3.487 -6.499 1.00 98.25 82 LEU A CA 1
ATOM 590 C C . LEU A 1 82 ? 13.991 2.939 -5.106 1.00 98.25 82 LEU A C 1
ATOM 592 O O . LEU A 1 82 ? 14.717 3.582 -4.355 1.00 98.25 82 LEU A O 1
ATOM 596 N N . TYR A 1 83 ? 13.500 1.750 -4.761 1.00 98.00 83 TYR A N 1
ATOM 597 C CA . TYR A 1 83 ? 13.611 1.215 -3.403 1.00 98.00 83 TYR A CA 1
ATOM 598 C C . TYR A 1 83 ? 15.067 0.933 -3.003 1.00 98.00 83 TYR A C 1
ATOM 600 O O . TYR A 1 83 ? 15.452 1.227 -1.872 1.00 98.00 83 TYR A O 1
ATOM 608 N N . LEU A 1 84 ? 15.894 0.435 -3.927 1.00 97.94 84 LEU A N 1
ATOM 609 C CA . LEU A 1 84 ? 17.330 0.235 -3.714 1.00 97.94 84 LEU A CA 1
ATOM 610 C C . LEU A 1 84 ? 18.078 1.569 -3.580 1.00 97.94 84 LEU A C 1
ATOM 612 O O . LEU A 1 84 ? 18.888 1.717 -2.668 1.00 97.94 84 LEU A O 1
ATOM 616 N N . THR A 1 85 ? 17.787 2.561 -4.431 1.00 97.00 85 THR A N 1
ATOM 617 C CA . THR A 1 85 ? 18.385 3.907 -4.332 1.00 97.00 85 THR A CA 1
ATOM 618 C C . THR A 1 85 ? 18.012 4.596 -3.019 1.00 97.00 85 THR A C 1
ATOM 620 O O . THR A 1 85 ? 18.837 5.290 -2.429 1.00 97.00 85 THR A O 1
ATOM 623 N N . LYS A 1 86 ? 16.793 4.378 -2.517 1.00 94.50 86 LYS A N 1
ATOM 624 C CA . LYS A 1 86 ? 16.341 4.898 -1.218 1.00 94.50 86 LYS A CA 1
ATOM 625 C C . LYS A 1 86 ? 16.855 4.091 -0.020 1.00 94.50 86 LYS A C 1
ATOM 627 O O . LYS A 1 86 ? 16.670 4.534 1.110 1.00 94.50 86 LYS A O 1
ATOM 632 N N . GLY A 1 87 ? 17.470 2.927 -0.243 1.00 95.12 87 GLY A N 1
ATOM 633 C CA . GLY A 1 87 ? 17.870 2.004 0.824 1.00 95.12 87 GLY A CA 1
ATOM 634 C C . GLY A 1 87 ? 16.686 1.371 1.563 1.00 95.12 87 GLY A C 1
ATOM 635 O O . GLY A 1 87 ? 16.848 0.887 2.679 1.00 95.12 87 GLY A O 1
ATOM 636 N N . TRP A 1 88 ? 15.493 1.391 0.965 1.00 95.00 88 TRP A N 1
ATOM 637 C CA . TRP A 1 88 ? 14.282 0.781 1.520 1.00 95.00 88 TRP A CA 1
ATOM 638 C C . TRP A 1 88 ? 14.284 -0.743 1.404 1.00 95.00 88 TRP A C 1
ATOM 640 O O . TRP A 1 88 ? 13.626 -1.433 2.179 1.00 95.00 88 TRP A O 1
ATOM 650 N N . ILE A 1 89 ? 15.051 -1.259 0.449 1.00 95.19 89 ILE A N 1
ATOM 651 C CA . ILE A 1 89 ? 15.459 -2.658 0.352 1.00 95.19 89 ILE A CA 1
ATOM 652 C C . ILE A 1 89 ? 16.962 -2.691 0.066 1.00 95.19 89 ILE A C 1
ATOM 654 O O . ILE A 1 89 ? 17.510 -1.748 -0.507 1.00 95.19 89 ILE A O 1
ATOM 658 N N . SER A 1 90 ? 17.631 -3.773 0.460 1.00 94.06 90 SER A N 1
ATOM 659 C CA . SER A 1 90 ? 19.074 -3.972 0.249 1.00 94.06 90 SER A CA 1
ATOM 660 C C . SER A 1 90 ? 19.397 -4.934 -0.897 1.00 94.06 90 SER A C 1
ATOM 662 O O . SER A 1 90 ? 20.542 -5.018 -1.334 1.00 94.06 90 SER A O 1
ATOM 664 N N . SER A 1 91 ? 18.398 -5.657 -1.399 1.00 94.81 91 SER A N 1
ATOM 665 C CA . SER A 1 91 ? 18.521 -6.628 -2.481 1.00 94.81 91 SER A CA 1
ATOM 666 C C . SER A 1 91 ? 17.355 -6.492 -3.457 1.00 94.81 91 SER A C 1
ATOM 668 O O . SER A 1 91 ? 16.340 -5.862 -3.155 1.00 94.81 91 SER A O 1
ATOM 670 N N . LYS A 1 92 ? 17.512 -7.061 -4.656 1.00 94.88 92 LYS A N 1
ATOM 671 C CA . LYS A 1 92 ? 16.454 -7.055 -5.663 1.00 94.88 92 LYS A CA 1
ATOM 672 C C . LYS A 1 92 ? 15.212 -7.765 -5.128 1.00 94.88 92 LYS A C 1
ATOM 674 O O . LYS A 1 92 ? 15.266 -8.928 -4.735 1.00 94.88 92 LYS A O 1
ATOM 679 N N . TRP A 1 93 ? 14.080 -7.091 -5.221 1.00 95.62 93 TRP A N 1
ATOM 680 C CA . TRP A 1 93 ? 12.763 -7.671 -5.059 1.00 95.62 93 TRP A CA 1
ATOM 681 C C . TRP A 1 93 ? 12.397 -8.482 -6.302 1.00 95.62 93 TRP A C 1
ATOM 683 O O . TRP A 1 93 ? 12.102 -7.941 -7.375 1.00 95.62 93 TRP A O 1
ATOM 693 N N . TYR A 1 94 ? 12.453 -9.803 -6.151 1.00 92.38 94 TYR A N 1
ATOM 694 C CA . TYR A 1 94 ? 12.114 -10.755 -7.199 1.00 92.38 94 TYR A CA 1
ATOM 695 C C . TYR A 1 94 ? 10.602 -10.948 -7.322 1.00 92.38 94 TYR A C 1
ATOM 697 O O . TYR A 1 94 ? 9.879 -11.027 -6.330 1.00 92.38 94 TYR A O 1
ATOM 705 N N . THR A 1 95 ? 10.132 -11.063 -8.558 1.00 91.75 95 THR A N 1
ATOM 706 C CA . THR A 1 95 ? 8.817 -11.622 -8.874 1.00 91.75 95 THR A CA 1
ATOM 707 C C . THR A 1 95 ? 8.869 -13.150 -8.798 1.00 91.75 95 THR A C 1
ATOM 709 O O . THR A 1 95 ? 9.948 -13.746 -8.764 1.00 91.75 95 THR A O 1
ATOM 712 N N . ALA A 1 96 ? 7.705 -13.799 -8.772 1.00 86.75 96 ALA A N 1
ATOM 713 C CA . ALA A 1 96 ? 7.607 -15.246 -8.940 1.00 86.75 96 ALA A CA 1
ATOM 714 C C . ALA A 1 96 ? 8.259 -15.692 -10.265 1.00 86.75 96 ALA A C 1
ATOM 716 O O . ALA A 1 96 ? 8.460 -14.884 -11.172 1.00 86.75 96 ALA A O 1
ATOM 717 N N . ALA A 1 97 ? 8.537 -16.993 -10.409 1.00 71.69 97 ALA A N 1
ATOM 718 C CA . ALA A 1 97 ? 9.222 -17.557 -11.581 1.00 71.69 97 ALA A CA 1
ATOM 719 C C . ALA A 1 97 ? 8.575 -17.189 -12.937 1.00 71.69 97 ALA A C 1
ATOM 721 O O . ALA A 1 97 ? 9.253 -17.160 -13.959 1.00 71.69 97 ALA A O 1
ATOM 722 N N . SER A 1 98 ? 7.281 -16.849 -12.946 1.00 66.94 98 SER A N 1
ATOM 723 C CA . SER A 1 98 ? 6.547 -16.356 -14.119 1.00 66.94 98 SER A CA 1
ATOM 724 C C . SER A 1 98 ? 6.976 -14.962 -14.604 1.00 66.94 98 SER A C 1
ATOM 726 O O . SER A 1 98 ? 6.573 -14.542 -15.689 1.00 66.94 98 SER A O 1
ATOM 728 N N . GLY A 1 99 ? 7.747 -14.215 -13.809 1.00 75.94 99 GLY A N 1
ATOM 729 C CA . GLY A 1 99 ? 8.144 -12.838 -14.099 1.00 75.94 99 GLY A CA 1
ATOM 730 C C . GLY A 1 99 ? 7.010 -11.815 -13.958 1.00 75.94 99 GLY A C 1
ATOM 731 O O . GLY A 1 99 ? 7.214 -10.645 -14.274 1.00 75.94 99 GLY A O 1
ATOM 732 N N . ALA A 1 100 ? 5.827 -12.227 -13.491 1.00 87.75 100 ALA A N 1
ATOM 733 C CA . ALA A 1 100 ? 4.643 -11.375 -13.422 1.00 87.75 100 ALA A CA 1
ATOM 734 C C . ALA A 1 100 ? 4.799 -10.258 -12.379 1.00 87.75 100 ALA A C 1
ATOM 736 O O . ALA A 1 100 ? 5.061 -10.529 -11.209 1.00 87.75 100 ALA A O 1
ATOM 737 N N . ALA A 1 101 ? 4.579 -9.006 -12.778 1.00 90.50 101 ALA A N 1
ATOM 738 C CA . ALA A 1 101 ? 4.581 -7.850 -11.885 1.00 90.50 101 ALA A CA 1
ATOM 739 C C . ALA A 1 101 ? 3.535 -7.976 -10.764 1.00 90.50 101 ALA A C 1
ATOM 741 O O . ALA A 1 101 ? 3.814 -7.606 -9.626 1.00 90.50 101 ALA A O 1
ATOM 742 N N . SER A 1 102 ? 2.374 -8.579 -11.047 1.00 94.00 102 SER A N 1
ATOM 743 C CA . SER A 1 102 ? 1.340 -8.837 -10.033 1.00 94.00 102 SER A CA 1
ATOM 744 C C . SER A 1 102 ? 1.844 -9.682 -8.857 1.00 94.00 102 SER A C 1
ATOM 746 O O . SER A 1 102 ? 1.399 -9.494 -7.727 1.00 94.00 102 SER A O 1
ATOM 748 N N . SER A 1 103 ? 2.817 -10.570 -9.097 1.00 95.50 103 SER A N 1
ATOM 749 C CA . SER A 1 103 ? 3.379 -11.434 -8.054 1.00 95.50 103 SER A CA 1
ATOM 750 C C . SER A 1 103 ? 4.208 -10.685 -7.012 1.00 95.50 103 SER A C 1
ATOM 752 O O . SER A 1 103 ? 4.446 -11.243 -5.945 1.00 95.50 103 SER A O 1
ATOM 754 N N . MET A 1 104 ? 4.589 -9.420 -7.258 1.00 96.38 104 MET A N 1
ATOM 755 C CA . MET A 1 104 ? 5.255 -8.596 -6.241 1.00 96.38 104 MET A CA 1
ATOM 756 C C . MET A 1 104 ? 4.415 -8.495 -4.961 1.00 96.38 104 MET A C 1
ATOM 758 O O . MET A 1 104 ? 4.972 -8.452 -3.867 1.00 96.38 104 MET A O 1
ATOM 762 N N . TYR A 1 105 ? 3.080 -8.544 -5.066 1.00 96.88 105 TYR A N 1
ATOM 763 C CA . TYR A 1 105 ? 2.219 -8.579 -3.885 1.00 96.88 105 TYR A CA 1
ATOM 764 C C . TYR A 1 105 ? 2.474 -9.799 -2.998 1.00 96.88 105 TYR A C 1
ATOM 766 O O . TYR A 1 105 ? 2.525 -9.674 -1.778 1.00 96.88 105 TYR A O 1
ATOM 774 N N . ASP A 1 106 ? 2.688 -10.976 -3.575 1.00 94.81 106 ASP A N 1
ATOM 775 C CA . ASP A 1 106 ? 2.936 -12.189 -2.797 1.00 94.81 106 ASP A CA 1
ATOM 776 C C . ASP A 1 106 ? 4.405 -12.301 -2.378 1.00 94.81 106 ASP A C 1
ATOM 778 O O . ASP A 1 106 ? 4.683 -12.707 -1.251 1.00 94.81 106 ASP A O 1
ATOM 782 N N . THR A 1 107 ? 5.336 -11.836 -3.215 1.00 96.06 107 THR A N 1
ATOM 783 C CA . THR A 1 107 ? 6.785 -11.849 -2.948 1.00 96.06 107 THR A CA 1
ATOM 784 C C . THR A 1 107 ? 7.294 -10.611 -2.205 1.00 96.06 107 THR A C 1
ATOM 786 O O . THR A 1 107 ? 8.478 -10.285 -2.280 1.00 96.06 107 THR A O 1
ATOM 789 N N . THR A 1 108 ? 6.413 -9.888 -1.511 1.00 95.69 108 THR A N 1
ATOM 790 C CA . THR A 1 108 ? 6.774 -8.677 -0.760 1.00 95.69 108 THR A CA 1
ATOM 791 C C . THR A 1 108 ? 7.911 -8.956 0.235 1.00 95.69 108 THR A C 1
ATOM 793 O O . THR A 1 108 ? 7.775 -9.879 1.042 1.00 95.69 108 THR A O 1
ATOM 796 N N . PRO A 1 109 ? 9.013 -8.178 0.210 1.00 94.62 109 PRO A N 1
ATOM 797 C CA . PRO A 1 109 ? 10.085 -8.273 1.190 1.00 94.62 109 PRO A CA 1
ATOM 798 C C . PRO A 1 109 ? 9.554 -8.193 2.620 1.00 94.62 109 PRO A C 1
ATOM 800 O O . PRO A 1 109 ? 8.685 -7.380 2.922 1.00 94.62 109 PRO A O 1
ATOM 803 N N . SER A 1 110 ? 10.105 -9.011 3.516 1.00 91.06 110 SER A N 1
ATOM 804 C CA . SER A 1 110 ? 9.635 -9.132 4.904 1.00 91.06 110 SER A CA 1
ATOM 805 C C . SER A 1 110 ? 9.746 -7.843 5.723 1.00 91.06 110 SER A C 1
ATOM 807 O O . SER A 1 110 ? 9.076 -7.710 6.742 1.00 91.06 110 SER A O 1
ATOM 809 N N . ASN A 1 111 ? 10.580 -6.894 5.291 1.00 90.50 111 ASN A N 1
ATOM 810 C CA . ASN A 1 111 ? 10.731 -5.586 5.923 1.00 90.50 111 ASN A CA 1
ATOM 811 C C . ASN A 1 111 ? 9.690 -4.548 5.458 1.00 90.50 111 ASN A C 1
ATOM 813 O O . ASN A 1 111 ? 9.757 -3.397 5.889 1.00 90.50 111 ASN A O 1
ATOM 817 N N . LEU A 1 112 ? 8.767 -4.928 4.571 1.00 93.62 112 LEU A N 1
ATOM 818 C CA . LEU A 1 112 ? 7.684 -4.085 4.068 1.00 93.62 112 LEU A CA 1
ATOM 819 C C . LEU A 1 112 ? 6.330 -4.626 4.534 1.00 93.62 112 LEU A C 1
ATOM 821 O O . LEU A 1 112 ? 6.144 -5.832 4.697 1.00 93.62 112 LEU A O 1
ATOM 825 N N . SER A 1 113 ? 5.359 -3.733 4.707 1.00 93.69 113 SER A N 1
ATOM 826 C CA . SER A 1 113 ? 3.968 -4.095 4.995 1.00 93.69 113 SER A CA 1
ATOM 827 C C . SER A 1 113 ? 3.101 -3.957 3.744 1.00 93.69 113 SER A C 1
ATOM 829 O O . SER A 1 113 ? 3.424 -3.200 2.832 1.00 93.69 113 SER A O 1
ATOM 831 N N . LYS A 1 114 ? 1.987 -4.693 3.679 1.00 95.50 114 LYS A N 1
ATOM 832 C CA . LYS A 1 114 ? 1.062 -4.675 2.536 1.00 95.50 114 LYS A CA 1
ATOM 833 C C . LYS A 1 114 ? -0.393 -4.755 2.984 1.00 95.50 114 LYS A C 1
ATOM 835 O O . LYS A 1 114 ? -0.679 -5.361 4.014 1.00 95.50 114 LYS A O 1
ATOM 840 N N . GLN A 1 115 ? -1.293 -4.174 2.198 1.00 96.50 115 GLN A N 1
ATOM 841 C CA . GLN A 1 115 ? -2.741 -4.187 2.424 1.00 96.50 115 GLN A CA 1
ATOM 842 C C . GLN A 1 115 ? -3.461 -4.613 1.147 1.00 96.50 115 GLN A C 1
ATOM 844 O O . GLN A 1 115 ? -3.109 -4.167 0.048 1.00 96.50 115 GLN A O 1
ATOM 849 N N . ARG A 1 116 ? -4.474 -5.479 1.276 1.00 97.25 116 ARG A N 1
ATOM 850 C CA . ARG A 1 116 ? -5.283 -5.901 0.127 1.00 97.25 116 ARG A CA 1
ATOM 851 C C . ARG A 1 116 ? -6.167 -4.751 -0.331 1.00 97.25 116 ARG A C 1
ATOM 853 O O . ARG A 1 116 ? -6.571 -3.896 0.455 1.00 97.25 116 ARG A O 1
ATOM 860 N N . ASN A 1 117 ? -6.499 -4.737 -1.616 1.00 97.31 117 ASN A N 1
ATOM 861 C CA . ASN A 1 117 ? -7.486 -3.790 -2.111 1.00 97.31 117 ASN A CA 1
ATOM 862 C C . ASN A 1 117 ? -8.854 -4.048 -1.453 1.00 97.31 117 ASN A C 1
ATOM 864 O O . ASN A 1 117 ? -9.314 -5.185 -1.429 1.00 97.31 117 ASN A O 1
ATOM 868 N N . GLY A 1 118 ? -9.500 -3.001 -0.940 1.00 93.88 118 GLY A N 1
ATOM 869 C CA . GLY A 1 118 ? -10.687 -3.098 -0.078 1.00 93.88 118 GLY A CA 1
ATOM 870 C C . GLY A 1 118 ? -10.365 -2.982 1.417 1.00 93.88 118 GLY A C 1
ATOM 871 O O . GLY A 1 118 ? -11.249 -2.657 2.200 1.00 93.88 118 GLY A O 1
ATOM 872 N N . GLU A 1 119 ? -9.101 -3.167 1.805 1.00 92.25 119 GLU A N 1
ATOM 873 C CA . GLU A 1 119 ? -8.615 -3.086 3.191 1.00 92.25 119 GLU A CA 1
ATOM 874 C C . GLU A 1 119 ? -7.612 -1.931 3.382 1.00 92.25 119 GLU A C 1
ATOM 876 O O . GLU A 1 119 ? -6.931 -1.850 4.404 1.00 92.25 119 GLU A O 1
ATOM 881 N N . ILE A 1 120 ? -7.486 -1.038 2.393 1.00 92.44 120 ILE A N 1
ATOM 882 C CA . ILE A 1 120 ? -6.482 0.029 2.404 1.00 92.44 120 ILE A CA 1
ATOM 883 C C . ILE A 1 120 ? -6.864 1.081 3.448 1.00 92.44 120 ILE A C 1
ATOM 885 O O . ILE A 1 120 ? -7.839 1.812 3.287 1.00 92.44 120 ILE A O 1
ATOM 889 N N . THR A 1 121 ? -6.074 1.194 4.508 1.00 89.19 121 THR A N 1
ATOM 890 C CA . THR A 1 121 ? -6.306 2.163 5.593 1.00 89.19 121 THR A CA 1
ATOM 891 C C . THR A 1 121 ? -5.508 3.448 5.411 1.00 89.19 121 THR A C 1
ATOM 893 O O . THR A 1 121 ? -5.912 4.493 5.917 1.00 89.19 121 THR A O 1
ATOM 896 N N . TYR A 1 122 ? -4.398 3.400 4.670 1.00 89.50 122 TYR A N 1
ATOM 897 C CA . TYR A 1 122 ? -3.588 4.570 4.346 1.00 89.50 122 TYR A CA 1
ATOM 898 C C . TYR A 1 122 ? -2.778 4.359 3.061 1.00 89.50 122 TYR A C 1
ATOM 900 O O . TYR A 1 122 ? -2.547 3.233 2.626 1.00 89.50 122 TYR A O 1
ATOM 908 N N . LEU A 1 123 ? -2.317 5.461 2.470 1.00 93.25 123 LEU A N 1
ATOM 909 C CA . LEU A 1 123 ? -1.364 5.480 1.364 1.00 93.25 123 LEU A CA 1
ATOM 910 C C . LEU A 1 123 ? -0.408 6.650 1.543 1.00 93.25 123 LEU A C 1
ATOM 912 O O . LEU A 1 123 ? -0.836 7.754 1.875 1.00 93.25 123 LEU A O 1
ATOM 916 N N . ASN A 1 124 ? 0.872 6.422 1.271 1.00 92.19 124 ASN A N 1
ATOM 917 C CA . ASN A 1 124 ? 1.890 7.458 1.351 1.00 92.19 124 ASN A CA 1
ATOM 918 C C . ASN A 1 124 ? 2.707 7.554 0.045 1.00 92.19 124 ASN A C 1
ATOM 920 O O . ASN A 1 124 ? 2.953 6.535 -0.603 1.00 92.19 124 ASN A O 1
ATOM 924 N N . PRO A 1 125 ? 3.248 8.740 -0.303 1.00 95.38 125 PRO A N 1
ATOM 925 C CA . PRO A 1 125 ? 4.181 8.903 -1.423 1.00 95.38 125 PRO A CA 1
ATOM 926 C C . PRO A 1 125 ? 5.385 7.954 -1.357 1.00 95.38 125 PRO A C 1
ATOM 928 O O . PRO A 1 125 ? 6.223 8.081 -0.469 1.00 95.38 125 PRO A O 1
ATOM 931 N N . GLY A 1 126 ? 5.494 7.017 -2.294 1.00 96.12 126 GLY A N 1
ATOM 932 C CA . GLY A 1 126 ? 6.532 5.987 -2.358 1.00 96.12 126 GLY A CA 1
ATOM 933 C C . GLY A 1 126 ? 6.001 4.566 -2.173 1.00 96.12 126 GLY A C 1
ATOM 934 O O . GLY A 1 126 ? 6.730 3.618 -2.461 1.00 96.12 126 GLY A O 1
ATOM 935 N N . ASP A 1 127 ? 4.751 4.404 -1.736 1.00 98.25 127 ASP A N 1
ATOM 936 C CA . ASP A 1 127 ? 4.086 3.099 -1.674 1.00 98.25 127 ASP A CA 1
ATOM 937 C C . ASP A 1 127 ? 3.904 2.519 -3.086 1.00 98.25 127 ASP A C 1
ATOM 939 O O . ASP A 1 127 ? 3.805 3.254 -4.070 1.00 98.25 127 ASP A O 1
ATOM 943 N N . VAL A 1 128 ? 3.872 1.194 -3.202 1.00 98.62 128 VAL A N 1
ATOM 944 C CA . VAL A 1 128 ? 3.675 0.485 -4.471 1.00 98.62 128 VAL A CA 1
ATOM 945 C C . VAL A 1 128 ? 2.217 0.075 -4.603 1.00 98.62 128 VAL A C 1
ATOM 947 O O . VAL A 1 128 ? 1.683 -0.602 -3.729 1.00 98.62 128 VAL A O 1
ATOM 950 N N . VAL A 1 129 ? 1.585 0.416 -5.721 1.00 98.69 129 VAL A N 1
ATOM 951 C CA . VAL A 1 129 ? 0.303 -0.163 -6.135 1.00 98.69 129 VAL A CA 1
ATOM 952 C C . VAL A 1 129 ? 0.586 -1.376 -7.010 1.00 98.69 129 VAL A C 1
ATOM 954 O O . VAL A 1 129 ? 1.315 -1.260 -7.997 1.00 98.69 129 VAL A O 1
ATOM 957 N N . VAL A 1 130 ? -0.000 -2.526 -6.674 1.00 98.50 130 VAL A N 1
ATOM 958 C CA . VAL A 1 130 ? 0.127 -3.758 -7.463 1.00 98.50 130 VAL A CA 1
ATOM 959 C C . VAL A 1 130 ? -1.170 -4.048 -8.200 1.00 98.50 130 VAL A C 1
ATOM 961 O O . VAL A 1 130 ? -2.246 -4.098 -7.602 1.00 98.50 130 VAL A O 1
ATOM 964 N N . LEU A 1 131 ? -1.060 -4.271 -9.506 1.00 97.94 131 LEU A N 1
ATOM 965 C CA . LEU A 1 131 ? -2.172 -4.549 -10.401 1.00 97.94 131 LEU A CA 1
ATOM 966 C C . LEU A 1 131 ? -2.058 -5.965 -10.965 1.00 97.94 131 LEU A C 1
ATOM 968 O O . LEU A 1 131 ? -0.990 -6.389 -11.413 1.00 97.94 131 LEU A O 1
ATOM 972 N N . SER A 1 132 ? -3.179 -6.673 -10.994 1.00 95.19 132 SER A N 1
ATOM 973 C CA . SER A 1 132 ? -3.388 -7.870 -11.800 1.00 95.19 132 SER A CA 1
ATOM 974 C C . SER A 1 132 ? -4.100 -7.498 -13.099 1.00 95.19 132 SER A C 1
ATOM 976 O O . SER A 1 132 ? -4.516 -6.353 -13.293 1.00 95.19 132 SER A O 1
ATOM 978 N N . GLY A 1 133 ? -4.227 -8.471 -13.997 1.00 90.06 133 GLY A N 1
ATOM 979 C CA . GLY A 1 133 ? -4.753 -8.258 -15.340 1.00 90.06 133 GLY A CA 1
ATOM 980 C C . GLY A 1 133 ? -3.654 -8.223 -16.396 1.00 90.06 133 GLY A C 1
ATOM 981 O O . GLY A 1 133 ? -2.466 -8.371 -16.091 1.00 90.06 133 GLY A O 1
ATOM 982 N N . ALA A 1 134 ? -4.066 -8.084 -17.658 1.00 84.50 134 ALA A N 1
ATOM 983 C CA . ALA A 1 134 ? -3.217 -8.370 -18.818 1.00 84.50 134 ALA A CA 1
ATOM 984 C C . ALA A 1 134 ? -2.465 -9.717 -18.658 1.00 84.50 134 ALA A C 1
ATOM 986 O O . ALA A 1 134 ? -2.964 -10.645 -18.025 1.00 84.50 134 ALA A O 1
ATOM 987 N N . THR A 1 135 ? -1.272 -9.855 -19.243 1.00 86.19 135 THR A N 1
ATOM 988 C CA . THR A 1 135 ? -0.472 -11.092 -19.153 1.00 86.19 135 THR A CA 1
ATOM 989 C C . THR A 1 135 ? 0.357 -11.184 -17.868 1.00 86.19 135 THR A C 1
ATOM 991 O O . THR A 1 135 ? 0.548 -12.274 -17.339 1.00 86.19 135 THR A O 1
ATOM 994 N N . TYR A 1 136 ? 0.867 -10.056 -17.362 1.00 89.19 136 TYR A N 1
ATOM 995 C CA . TYR A 1 136 ? 1.852 -10.025 -16.270 1.00 89.19 136 TYR A CA 1
ATOM 996 C C . TYR A 1 136 ? 1.438 -9.141 -15.086 1.00 89.19 136 TYR A C 1
ATOM 998 O O . TYR A 1 136 ? 2.168 -9.074 -14.099 1.00 89.19 136 TYR A O 1
ATOM 1006 N N . GLY A 1 137 ? 0.296 -8.455 -15.154 1.00 94.38 137 GLY A N 1
ATOM 1007 C CA . GLY A 1 137 ? -0.018 -7.364 -14.235 1.00 94.38 137 GLY A CA 1
ATOM 1008 C C . GLY A 1 137 ? 0.884 -6.145 -14.435 1.00 94.38 137 GLY A C 1
ATOM 1009 O O . GLY A 1 137 ? 1.616 -6.040 -15.421 1.00 94.38 137 GLY A O 1
ATOM 1010 N N . HIS A 1 138 ? 0.832 -5.216 -13.486 1.00 96.44 138 HIS A N 1
ATOM 1011 C CA . HIS A 1 138 ? 1.639 -3.994 -13.496 1.00 96.44 138 HIS A CA 1
ATOM 1012 C C . HIS A 1 138 ? 1.878 -3.487 -12.072 1.00 96.44 138 HIS A C 1
ATOM 1014 O O . HIS A 1 138 ? 1.155 -3.853 -11.149 1.00 96.44 138 HIS A O 1
ATOM 1020 N N . VAL A 1 139 ? 2.894 -2.647 -11.891 1.00 97.94 139 VAL A N 1
ATOM 1021 C CA . VAL A 1 139 ? 3.191 -1.990 -10.614 1.00 97.94 139 VAL A CA 1
ATOM 1022 C C . VAL A 1 139 ? 3.482 -0.511 -10.825 1.00 97.94 139 VAL A C 1
ATOM 1024 O O . VAL A 1 139 ? 4.130 -0.129 -11.802 1.00 97.94 139 VAL A O 1
ATOM 1027 N N . ALA A 1 140 ? 3.009 0.314 -9.897 1.00 98.25 140 ALA A N 1
ATOM 1028 C CA . ALA A 1 140 ? 3.138 1.766 -9.943 1.00 98.25 140 ALA A CA 1
ATOM 1029 C C . ALA A 1 140 ? 3.595 2.310 -8.588 1.00 98.25 140 ALA A C 1
ATOM 1031 O O . ALA A 1 140 ? 3.288 1.719 -7.555 1.00 98.25 140 ALA A O 1
ATOM 1032 N N . VAL A 1 141 ? 4.289 3.448 -8.577 1.00 98.56 141 VAL A N 1
ATOM 1033 C CA . VAL A 1 141 ? 4.665 4.138 -7.333 1.00 98.56 141 VAL A CA 1
ATOM 1034 C C . VAL A 1 141 ? 3.649 5.232 -7.042 1.00 98.56 141 VAL A C 1
ATOM 1036 O O . VAL A 1 141 ? 3.378 6.058 -7.909 1.00 98.56 141 VAL A O 1
ATOM 1039 N N . VAL A 1 142 ? 3.112 5.286 -5.827 1.00 98.25 142 VAL A N 1
ATOM 1040 C CA . VAL A 1 142 ? 2.306 6.415 -5.351 1.00 98.25 142 VAL A CA 1
ATOM 1041 C C . VAL A 1 142 ? 3.189 7.658 -5.308 1.00 98.25 142 VAL A C 1
ATOM 1043 O O . VAL A 1 142 ? 4.182 7.699 -4.592 1.00 98.25 142 VAL A O 1
ATOM 1046 N N . ASN A 1 143 ? 2.835 8.681 -6.073 1.00 97.06 143 ASN A N 1
ATOM 1047 C CA . ASN A 1 143 ? 3.543 9.954 -6.102 1.00 97.06 143 ASN A CA 1
ATOM 1048 C C . ASN A 1 143 ? 2.979 10.943 -5.080 1.00 97.06 143 ASN A C 1
ATOM 1050 O O . ASN A 1 143 ? 3.731 11.597 -4.364 1.00 97.06 143 ASN A O 1
ATOM 1054 N N . ALA A 1 144 ? 1.652 11.046 -5.017 1.00 92.56 144 ALA A N 1
ATOM 1055 C CA . ALA A 1 144 ? 0.943 11.968 -4.139 1.00 92.56 144 ALA A CA 1
ATOM 1056 C C . ALA A 1 144 ? -0.457 11.435 -3.816 1.00 92.56 144 ALA A C 1
ATOM 1058 O O . ALA A 1 144 ? -1.068 10.742 -4.633 1.00 92.56 144 ALA A O 1
ATOM 1059 N N . VAL A 1 145 ? -0.970 11.789 -2.638 1.00 91.38 145 VAL A N 1
ATOM 1060 C CA . VAL A 1 145 ? -2.334 11.475 -2.195 1.00 91.38 145 VAL A CA 1
ATOM 1061 C C . VAL A 1 145 ? -2.997 12.783 -1.779 1.00 91.38 145 VAL A C 1
ATOM 1063 O O . VAL A 1 145 ? -2.524 13.438 -0.855 1.00 91.38 145 VAL A O 1
ATOM 1066 N N . ASN A 1 146 ? -4.068 13.166 -2.472 1.00 90.69 146 ASN A N 1
ATOM 1067 C CA . ASN A 1 146 ? -4.807 14.410 -2.260 1.00 90.69 146 ASN A CA 1
ATOM 1068 C C . ASN A 1 146 ? -6.298 14.088 -2.109 1.00 90.69 146 ASN A C 1
ATOM 1070 O O . ASN A 1 146 ? -7.013 13.900 -3.098 1.00 90.69 146 ASN A O 1
ATOM 1074 N N . GLY A 1 147 ? -6.766 13.984 -0.862 1.00 90.31 147 GLY A N 1
ATOM 1075 C CA . GLY A 1 147 ? -8.111 13.486 -0.570 1.00 90.31 147 GLY A CA 1
ATOM 1076 C C . GLY A 1 147 ? -8.289 12.057 -1.093 1.00 90.31 147 GLY A C 1
ATOM 1077 O O . GLY A 1 147 ? -7.514 11.169 -0.747 1.00 90.31 147 GLY A O 1
ATOM 1078 N N . SER A 1 148 ? -9.289 11.839 -1.949 1.00 90.94 148 SER A N 1
ATOM 1079 C CA . SER A 1 148 ? -9.521 10.549 -2.617 1.00 90.94 148 SER A CA 1
ATOM 1080 C C . SER A 1 148 ? -8.671 10.339 -3.874 1.00 90.94 148 SER A C 1
ATOM 1082 O O . SER A 1 148 ? -8.640 9.231 -4.406 1.00 90.94 148 SER A O 1
ATOM 1084 N N . SER A 1 149 ? -7.985 11.370 -4.377 1.00 94.06 149 SER A N 1
ATOM 1085 C CA . SER A 1 149 ? -7.157 11.267 -5.581 1.00 94.06 149 SER A CA 1
ATOM 1086 C C . SER A 1 149 ? -5.762 10.751 -5.238 1.00 94.06 149 SER A C 1
ATOM 1088 O O . SER A 1 149 ? -5.063 11.327 -4.402 1.00 94.06 149 SER A O 1
ATOM 1090 N N . VAL A 1 150 ? -5.340 9.675 -5.900 1.00 97.50 150 VAL A N 1
ATOM 1091 C CA . VAL A 1 150 ? -4.021 9.057 -5.736 1.00 97.50 150 VAL A CA 1
ATOM 1092 C C . VAL A 1 150 ? -3.275 9.156 -7.055 1.00 97.50 150 VAL A C 1
ATOM 1094 O O . VAL A 1 150 ? -3.563 8.425 -8.002 1.00 97.50 150 VAL A O 1
ATOM 1097 N N . GLN A 1 151 ? -2.293 10.048 -7.122 1.00 96.56 151 GLN A N 1
ATOM 1098 C CA . GLN A 1 151 ? -1.426 10.165 -8.285 1.00 96.56 151 GLN A CA 1
ATOM 1099 C C . GLN A 1 151 ? -0.318 9.117 -8.205 1.00 96.56 151 GLN A C 1
ATOM 1101 O O . GLN A 1 151 ? 0.327 8.961 -7.169 1.00 96.56 151 GLN A O 1
ATOM 1106 N N . THR A 1 152 ? -0.059 8.426 -9.309 1.00 97.81 152 THR A N 1
ATOM 1107 C CA . THR A 1 152 ? 0.965 7.383 -9.422 1.00 97.81 152 THR A CA 1
ATOM 1108 C C . THR A 1 152 ? 1.906 7.641 -10.589 1.00 97.81 152 THR A C 1
ATOM 1110 O O . THR A 1 152 ? 1.519 8.264 -11.578 1.00 97.81 152 THR A O 1
ATOM 1113 N N . VAL A 1 153 ? 3.134 7.139 -10.473 1.00 97.56 153 VAL A N 1
ATOM 1114 C CA . VAL A 1 153 ? 4.172 7.168 -11.504 1.00 97.56 153 VAL A CA 1
ATOM 1115 C C . VAL A 1 153 ? 4.466 5.744 -11.975 1.00 97.56 153 VAL A C 1
ATOM 1117 O O . VAL A 1 153 ? 4.596 4.812 -11.178 1.00 97.56 153 VAL A O 1
ATOM 1120 N N . ASN A 1 154 ? 4.549 5.585 -13.293 1.00 95.56 154 ASN A N 1
ATOM 1121 C CA . ASN A 1 154 ? 4.540 4.310 -13.996 1.00 95.56 154 ASN A CA 1
ATOM 1122 C C . ASN A 1 154 ? 5.679 4.260 -15.022 1.00 95.56 154 ASN A C 1
ATOM 1124 O O . ASN A 1 154 ? 5.958 5.248 -15.698 1.00 95.56 154 ASN A O 1
ATOM 1128 N N . GLN A 1 155 ? 6.302 3.092 -15.180 1.00 93.19 155 GLN A N 1
ATOM 1129 C CA . GLN A 1 155 ? 7.257 2.808 -16.258 1.00 93.19 155 GLN A CA 1
ATOM 1130 C C . GLN A 1 155 ? 6.752 1.635 -17.100 1.00 93.19 155 GLN A C 1
ATOM 1132 O O . GLN A 1 155 ? 5.994 0.803 -16.608 1.00 93.19 155 GLN A O 1
ATOM 1137 N N . ASN A 1 156 ? 7.194 1.547 -18.356 1.00 90.38 156 ASN A N 1
ATOM 1138 C CA . ASN A 1 156 ? 6.678 0.597 -19.346 1.00 90.38 156 ASN A CA 1
ATOM 1139 C C . ASN A 1 156 ? 5.172 0.773 -19.634 1.00 90.38 156 ASN A C 1
ATOM 1141 O O . ASN A 1 156 ? 4.443 -0.191 -19.865 1.00 90.38 156 ASN A O 1
ATOM 1145 N N . THR A 1 157 ? 4.707 2.020 -19.663 1.00 87.75 157 THR A N 1
ATOM 1146 C CA . THR A 1 157 ? 3.324 2.407 -19.987 1.00 87.75 157 THR A CA 1
ATOM 1147 C C . THR A 1 157 ? 3.344 3.661 -20.856 1.00 87.75 157 THR A C 1
ATOM 1149 O O . THR A 1 157 ? 4.358 4.353 -20.900 1.00 87.75 157 THR A O 1
ATOM 1152 N N . GLN A 1 158 ? 2.254 3.938 -21.581 1.00 84.69 158 GLN A N 1
ATOM 1153 C CA . GLN A 1 158 ? 2.104 5.207 -22.315 1.00 84.69 158 GLN A CA 1
ATOM 1154 C C . GLN A 1 158 ? 1.829 6.364 -21.350 1.00 84.69 158 GLN A C 1
ATOM 1156 O O . GLN A 1 158 ? 2.452 7.417 -21.426 1.00 84.69 158 GLN A O 1
ATOM 1161 N N . SER A 1 159 ? 0.933 6.156 -20.386 1.00 88.25 159 SER A N 1
ATOM 1162 C CA . SER A 1 159 ? 0.677 7.125 -19.321 1.00 88.25 159 SER A CA 1
ATOM 1163 C C . SER A 1 159 ? 1.688 6.918 -18.197 1.00 88.25 159 SER A C 1
ATOM 1165 O O . SER A 1 159 ? 1.587 5.934 -17.458 1.00 88.25 159 SER A O 1
ATOM 1167 N N . VAL A 1 160 ? 2.671 7.820 -18.081 1.00 91.62 160 VAL A N 1
ATOM 1168 C CA . VAL A 1 160 ? 3.653 7.796 -16.981 1.00 91.62 160 VAL A CA 1
ATOM 1169 C C . VAL A 1 160 ? 2.968 8.210 -15.687 1.00 91.62 160 VAL A C 1
ATOM 1171 O O . VAL A 1 160 ? 3.130 7.540 -14.670 1.00 91.62 160 VAL A O 1
ATOM 1174 N N . ILE A 1 161 ? 2.151 9.264 -15.727 1.00 93.81 161 ILE A N 1
ATOM 1175 C CA . ILE A 1 161 ? 1.342 9.684 -14.582 1.00 93.81 161 ILE A CA 1
ATOM 1176 C C . ILE A 1 161 ? -0.088 9.177 -14.734 1.00 93.81 161 ILE A C 1
ATOM 1178 O O . ILE A 1 161 ? -0.721 9.378 -15.770 1.00 93.81 161 ILE A O 1
ATOM 1182 N N . VAL A 1 162 ? -0.601 8.532 -13.685 1.00 94.62 162 VAL A N 1
ATOM 1183 C CA . VAL A 1 162 ? -1.979 8.031 -13.624 1.00 94.62 162 VAL A CA 1
ATOM 1184 C C . VAL A 1 162 ? -2.610 8.385 -12.292 1.00 94.62 162 VAL A C 1
ATOM 1186 O O . VAL A 1 162 ? -2.014 8.143 -11.245 1.00 94.62 162 VAL A O 1
ATOM 1189 N N . ASN A 1 163 ? -3.833 8.910 -12.335 1.00 94.94 163 ASN A N 1
ATOM 1190 C CA . ASN A 1 163 ? -4.632 9.167 -11.144 1.00 94.94 163 ASN A CA 1
ATOM 1191 C C . ASN A 1 163 ? -5.609 8.009 -10.916 1.00 94.94 163 ASN A C 1
ATOM 1193 O O . ASN A 1 163 ? -6.425 7.695 -11.781 1.00 94.94 163 ASN A O 1
ATOM 1197 N N . ALA A 1 164 ? -5.510 7.384 -9.750 1.00 95.56 164 ALA A N 1
ATOM 1198 C CA . ALA A 1 164 ? -6.457 6.414 -9.223 1.00 95.56 164 ALA A CA 1
ATOM 1199 C C . ALA A 1 164 ? -7.336 7.072 -8.149 1.00 95.56 164 ALA A C 1
ATOM 1201 O O . ALA A 1 164 ? -7.017 8.152 -7.645 1.00 95.56 164 ALA A O 1
ATOM 1202 N N . THR A 1 165 ? -8.436 6.421 -7.778 1.00 97.00 165 THR A N 1
ATOM 1203 C CA . THR A 1 165 ? -9.359 6.939 -6.755 1.00 97.00 165 THR A CA 1
ATOM 1204 C C . THR A 1 165 ? -9.442 5.984 -5.576 1.00 97.00 165 THR A C 1
ATOM 1206 O O . THR A 1 165 ? -9.788 4.818 -5.756 1.00 97.00 165 THR A O 1
ATOM 1209 N N . LEU A 1 166 ? -9.138 6.472 -4.375 1.00 95.56 166 LEU A N 1
ATOM 1210 C CA . LEU A 1 166 ? -9.276 5.743 -3.118 1.00 95.56 166 LEU A CA 1
ATOM 1211 C C . LEU A 1 166 ? -10.605 6.102 -2.445 1.00 95.56 166 LEU A C 1
ATOM 1213 O O . LEU A 1 166 ? -10.885 7.273 -2.193 1.00 95.56 166 LEU A O 1
ATOM 1217 N N . GLY A 1 167 ? -11.403 5.091 -2.109 1.00 93.88 167 GLY A N 1
ATOM 1218 C CA . GLY A 1 167 ? -12.630 5.257 -1.332 1.00 93.88 167 GLY A CA 1
ATOM 1219 C C . GLY A 1 167 ? -13.034 3.956 -0.649 1.00 93.88 167 GLY A C 1
ATOM 1220 O O . GLY A 1 167 ? -12.955 2.891 -1.257 1.00 93.88 167 GLY A O 1
ATOM 1221 N N . GLY A 1 168 ? -13.431 4.027 0.626 1.00 88.38 168 GLY A N 1
ATOM 1222 C CA . GLY A 1 168 ? -13.872 2.853 1.393 1.00 88.38 168 GLY A CA 1
ATOM 1223 C C . GLY A 1 168 ? -12.843 1.716 1.426 1.00 88.38 168 GLY A C 1
ATOM 1224 O O . GLY A 1 168 ? -13.204 0.562 1.241 1.00 88.38 168 GLY A O 1
ATOM 1225 N N . GLY A 1 169 ? -11.553 2.049 1.542 1.00 91.25 169 GLY A N 1
ATOM 1226 C CA . GLY A 1 169 ? -10.449 1.083 1.513 1.00 91.25 169 GLY A CA 1
ATOM 1227 C C . GLY A 1 169 ? -10.142 0.470 0.147 1.00 91.25 169 GLY A C 1
ATOM 1228 O O . GLY A 1 169 ? -9.221 -0.339 0.023 1.00 91.25 169 GLY A O 1
ATOM 1229 N N . ARG A 1 170 ? -10.871 0.863 -0.901 1.00 96.25 170 ARG A N 1
ATOM 1230 C CA . ARG A 1 170 ? -10.696 0.365 -2.262 1.00 96.25 170 ARG A CA 1
ATOM 1231 C C . ARG A 1 170 ? -10.054 1.417 -3.152 1.00 96.25 170 ARG A C 1
ATOM 1233 O O . ARG A 1 170 ? -10.589 2.509 -3.335 1.00 96.25 170 ARG A O 1
ATOM 1240 N N . LEU A 1 171 ? -8.929 1.057 -3.755 1.00 97.56 171 LEU A N 1
ATOM 1241 C CA . LEU A 1 171 ? -8.310 1.813 -4.828 1.00 97.56 171 LEU A CA 1
ATOM 1242 C C . LEU A 1 171 ? -8.899 1.352 -6.168 1.00 97.56 171 LEU A C 1
ATOM 1244 O O . LEU A 1 171 ? -8.870 0.167 -6.516 1.00 97.56 171 LEU A O 1
ATOM 1248 N N . SER A 1 172 ? -9.458 2.299 -6.912 1.00 96.88 172 SER A N 1
ATOM 1249 C CA . SER A 1 172 ? -10.052 2.092 -8.231 1.00 96.88 172 SER A CA 1
ATOM 1250 C C . SER A 1 172 ? -9.095 2.591 -9.306 1.00 96.88 172 SER A C 1
ATOM 1252 O O . SER A 1 172 ? -8.624 3.728 -9.245 1.00 96.88 172 SER A O 1
ATOM 1254 N N . TRP A 1 173 ? -8.794 1.725 -10.273 1.00 96.31 173 TRP A N 1
ATOM 1255 C CA . TRP A 1 173 ? -7.798 1.977 -11.311 1.00 96.31 173 TRP A CA 1
ATOM 1256 C C . TRP A 1 173 ? -8.461 2.336 -12.649 1.00 96.31 173 TRP A C 1
ATOM 1258 O O . TRP A 1 173 ? -9.447 1.693 -13.005 1.00 96.31 173 TRP A O 1
ATOM 1268 N N . PRO A 1 174 ? -7.942 3.320 -13.409 1.00 94.25 174 PRO A N 1
ATOM 1269 C CA . PRO A 1 174 ? -8.611 3.798 -14.622 1.00 94.25 174 PRO A CA 1
ATOM 1270 C C . PRO A 1 174 ? -8.344 2.949 -15.874 1.00 94.25 174 PRO A C 1
ATOM 1272 O O . PRO A 1 174 ? -9.026 3.120 -16.881 1.00 94.25 174 PRO A O 1
ATOM 1275 N N . TRP A 1 175 ? -7.351 2.055 -15.864 1.00 93.56 175 TRP A N 1
ATOM 1276 C CA . TRP A 1 175 ? -7.066 1.221 -17.036 1.00 93.56 175 TRP A CA 1
ATOM 1277 C C . TRP A 1 175 ? -8.006 0.022 -17.124 1.00 93.56 175 TRP A C 1
ATOM 1279 O O . TRP A 1 175 ? -8.068 -0.802 -16.212 1.00 93.56 175 TRP A O 1
ATOM 1289 N N . SER A 1 176 ? -8.673 -0.112 -18.270 1.00 92.62 176 SER A N 1
ATOM 1290 C CA . SER A 1 176 ? -9.482 -1.289 -18.583 1.00 92.62 176 SER A CA 1
ATOM 1291 C C . SER A 1 176 ? -8.637 -2.569 -18.562 1.00 92.62 176 SER A C 1
ATOM 1293 O O . SER A 1 176 ? -7.489 -2.576 -19.007 1.00 92.62 176 SER A O 1
ATOM 1295 N N . GLY A 1 177 ? -9.205 -3.655 -18.033 1.00 91.19 177 GLY A N 1
ATOM 1296 C CA . GLY A 1 177 ? -8.545 -4.961 -17.946 1.00 91.19 177 GLY A CA 1
ATOM 1297 C C . GLY A 1 177 ? -7.521 -5.107 -16.815 1.00 91.19 177 GLY A C 1
ATOM 1298 O O . GLY A 1 177 ? -6.894 -6.161 -16.724 1.00 91.19 177 GLY A O 1
ATOM 1299 N N . TYR A 1 178 ? -7.370 -4.096 -15.952 1.00 94.94 178 TYR A N 1
ATOM 1300 C CA . TYR A 1 178 ? -6.548 -4.162 -14.743 1.00 94.94 178 TYR A CA 1
ATOM 1301 C C . TYR A 1 178 ? -7.404 -4.102 -13.480 1.00 94.94 178 TYR A C 1
ATOM 1303 O O . TYR A 1 178 ? -8.402 -3.384 -13.413 1.00 94.94 178 TYR A O 1
ATOM 1311 N N . ALA A 1 179 ? -6.974 -4.825 -12.450 1.00 96.19 179 ALA A N 1
ATOM 1312 C CA . ALA A 1 179 ? -7.558 -4.761 -11.117 1.00 96.19 179 ALA A CA 1
ATOM 1313 C C . ALA A 1 179 ? -6.457 -4.529 -10.081 1.00 96.19 179 ALA A C 1
ATOM 1315 O O . ALA A 1 179 ? -5.386 -5.127 -10.160 1.00 96.19 179 ALA A O 1
ATOM 1316 N N . VAL A 1 180 ? -6.712 -3.672 -9.092 1.00 98.00 180 VAL A N 1
ATOM 1317 C CA . VAL A 1 180 ? -5.771 -3.485 -7.982 1.00 98.00 180 VAL A CA 1
ATOM 1318 C C . VAL A 1 180 ? -5.820 -4.722 -7.088 1.00 98.00 180 VAL A C 1
ATOM 1320 O O . VAL A 1 180 ? -6.879 -5.055 -6.553 1.00 98.00 180 VAL A O 1
ATOM 1323 N N . VAL A 1 181 ? -4.671 -5.380 -6.924 1.00 98.00 181 VAL A N 1
ATOM 1324 C CA . VAL A 1 181 ? -4.469 -6.492 -5.981 1.00 98.00 181 VAL A CA 1
ATOM 1325 C C . VAL A 1 181 ? -4.375 -5.945 -4.561 1.00 98.00 181 VAL A C 1
ATOM 1327 O O . VAL A 1 181 ? -5.037 -6.427 -3.642 1.00 98.00 181 VAL A O 1
ATOM 1330 N N . GLY A 1 182 ? -3.566 -4.904 -4.394 1.00 98.00 182 GLY A N 1
ATOM 1331 C CA . GLY A 1 182 ? -3.321 -4.256 -3.120 1.00 98.00 182 GLY A CA 1
ATOM 1332 C C . GLY A 1 182 ? -2.187 -3.250 -3.219 1.00 98.00 182 GLY A C 1
ATOM 1333 O O . GLY A 1 182 ? -1.711 -2.921 -4.312 1.00 98.00 182 GLY A O 1
ATOM 1334 N N . VAL A 1 183 ? -1.770 -2.765 -2.060 1.00 98.56 183 VAL A N 1
ATOM 1335 C CA . VAL A 1 183 ? -0.707 -1.775 -1.910 1.00 98.56 183 VAL A CA 1
ATOM 1336 C C . VAL A 1 183 ? 0.370 -2.311 -0.985 1.00 98.56 183 VAL A C 1
ATOM 1338 O O . VAL A 1 183 ? 0.096 -3.126 -0.103 1.00 98.56 183 VAL A O 1
ATOM 1341 N N . ILE A 1 184 ? 1.601 -1.876 -1.207 1.00 98.31 184 ILE A N 1
ATOM 1342 C CA . ILE A 1 184 ? 2.759 -2.255 -0.407 1.00 98.31 184 ILE A CA 1
ATOM 1343 C C . ILE A 1 184 ? 3.411 -0.971 0.056 1.00 98.31 184 ILE A C 1
ATOM 1345 O O . ILE A 1 184 ? 3.753 -0.108 -0.750 1.00 98.31 184 ILE A O 1
ATOM 1349 N N . HIS A 1 185 ? 3.552 -0.834 1.360 1.00 96.19 185 HIS A N 1
ATOM 1350 C CA . HIS A 1 185 ? 4.050 0.380 1.960 1.00 96.19 185 HIS A CA 1
ATOM 1351 C C . HIS A 1 185 ? 5.569 0.362 1.959 1.00 96.19 185 HIS A C 1
ATOM 1353 O O . HIS A 1 185 ? 6.197 -0.654 2.281 1.00 96.19 185 HIS A O 1
ATOM 1359 N N . ARG A 1 186 ? 6.169 1.506 1.623 1.00 91.75 186 ARG A N 1
ATOM 1360 C CA . ARG A 1 186 ? 7.604 1.687 1.863 1.00 91.75 186 ARG A CA 1
ATOM 1361 C C . ARG A 1 186 ? 7.903 1.508 3.364 1.00 91.75 186 ARG A C 1
ATOM 1363 O O . ARG A 1 186 ? 7.003 1.734 4.179 1.00 91.75 186 ARG A O 1
ATOM 1370 N N . PRO A 1 187 ? 9.151 1.200 3.760 1.00 88.19 187 PRO A N 1
ATOM 1371 C CA . PRO A 1 187 ? 9.519 1.173 5.167 1.00 88.19 187 PRO A CA 1
ATOM 1372 C C . PRO A 1 187 ? 9.208 2.531 5.789 1.00 88.19 187 PRO A C 1
ATOM 1374 O O . PRO A 1 187 ? 9.661 3.573 5.298 1.00 88.19 187 PRO A O 1
ATOM 1377 N N . SER A 1 188 ? 8.416 2.537 6.853 1.00 66.94 188 SER A N 1
ATOM 1378 C CA . SER A 1 188 ? 8.201 3.754 7.610 1.00 66.94 188 SER A CA 1
ATOM 1379 C C . SER A 1 188 ? 9.479 4.061 8.394 1.00 66.94 188 SER A C 1
ATOM 1381 O O . SER A 1 188 ? 9.968 3.251 9.173 1.00 66.94 188 SER A O 1
ATOM 1383 N N . THR A 1 189 ? 10.040 5.255 8.201 1.00 56.31 189 THR A N 1
ATOM 1384 C CA . THR A 1 189 ? 10.912 5.868 9.221 1.00 56.31 189 THR A CA 1
ATOM 1385 C C . THR A 1 189 ? 10.092 6.354 10.415 1.00 56.31 189 THR A C 1
ATOM 1387 O O . THR A 1 189 ? 10.635 6.664 11.470 1.00 56.31 189 THR A O 1
ATOM 1390 N N . GLN A 1 190 ? 8.772 6.426 10.246 1.00 39.00 190 GLN A N 1
ATOM 1391 C CA . GLN A 1 190 ? 7.824 6.635 11.318 1.00 39.00 190 GLN A CA 1
ATOM 1392 C C . GLN A 1 190 ? 7.714 5.322 12.105 1.00 39.00 190 GLN A C 1
ATOM 1394 O O . GLN A 1 190 ? 7.541 4.270 11.480 1.00 39.00 190 GLN A O 1
ATOM 1399 N N . PRO A 1 191 ? 7.789 5.342 13.447 1.00 40.94 191 PRO A N 1
ATOM 1400 C CA . PRO A 1 191 ? 7.275 4.233 14.240 1.00 40.94 191 PRO A CA 1
ATOM 1401 C C . PRO A 1 191 ? 5.899 3.846 13.683 1.00 40.94 191 PRO A C 1
ATOM 1403 O O . PRO A 1 191 ? 5.193 4.752 13.213 1.00 40.94 191 PRO A O 1
ATOM 1406 N N . PRO A 1 192 ? 5.500 2.558 13.697 1.00 43.03 192 PRO A N 1
ATOM 1407 C CA . PRO A 1 192 ? 4.108 2.228 13.416 1.00 43.03 192 PRO A CA 1
ATOM 1408 C C . PRO A 1 192 ? 3.254 3.225 14.204 1.00 43.03 192 PRO A C 1
ATOM 1410 O O . PRO A 1 192 ? 3.599 3.487 15.367 1.00 43.03 192 PRO A O 1
ATOM 1413 N N . PRO A 1 193 ? 2.247 3.872 13.578 1.00 45.19 193 PRO A N 1
ATOM 1414 C CA . PRO A 1 193 ? 1.369 4.756 14.326 1.00 45.19 193 PRO A CA 1
ATOM 1415 C C . PRO A 1 193 ? 0.996 4.001 15.600 1.00 45.19 193 PRO A C 1
ATOM 1417 O O . PRO A 1 193 ? 0.734 2.792 15.499 1.00 45.19 193 PRO A O 1
ATOM 1420 N N . PRO A 1 194 ? 1.096 4.640 16.787 1.00 42.22 194 PRO A N 1
ATOM 1421 C CA . PRO A 1 194 ? 0.740 3.966 18.023 1.00 42.22 194 PRO A CA 1
ATOM 1422 C C . PRO A 1 194 ? -0.587 3.263 17.759 1.00 42.22 194 PRO A C 1
ATOM 1424 O O . PRO A 1 194 ? -1.428 3.871 17.076 1.00 42.22 194 PRO A O 1
ATOM 1427 N N . PRO A 1 195 ? -0.735 1.985 18.169 1.00 39.62 195 PRO A N 1
ATOM 1428 C CA . PRO A 1 195 ? -1.972 1.261 17.931 1.00 39.62 195 PRO A CA 1
ATOM 1429 C C . PRO A 1 195 ? -3.108 2.225 18.254 1.00 39.62 195 PRO A C 1
ATOM 1431 O O . PRO A 1 195 ? -2.992 2.913 19.282 1.00 39.62 195 PRO A O 1
ATOM 1434 N N . PRO A 1 196 ? -4.109 2.381 17.358 1.00 41.97 196 PRO A N 1
ATOM 1435 C CA . PRO A 1 196 ? -5.224 3.270 17.640 1.00 41.97 196 PRO A CA 1
ATOM 1436 C C . PRO A 1 196 ? -5.623 2.993 19.084 1.00 41.97 196 PRO A C 1
ATOM 1438 O O . PRO A 1 196 ? -5.657 1.804 19.442 1.00 41.97 196 PRO A O 1
ATOM 1441 N N . PRO A 1 197 ? -5.783 4.036 19.929 1.00 42.59 197 PRO A N 1
ATOM 1442 C CA . PRO A 1 197 ? -6.140 3.820 21.321 1.00 42.59 197 PRO A CA 1
ATOM 1443 C C . PRO A 1 197 ? -7.239 2.767 21.308 1.00 42.59 197 PRO A C 1
ATOM 1445 O O . PRO A 1 197 ? -8.142 2.906 20.468 1.00 42.59 197 PRO A O 1
ATOM 1448 N N . PRO A 1 198 ? -7.084 1.667 22.080 1.00 44.50 198 PRO A N 1
ATOM 1449 C CA . PRO A 1 198 ? -8.022 0.559 22.021 1.00 44.50 198 PRO A CA 1
ATOM 1450 C C . PRO A 1 198 ? -9.413 1.176 21.991 1.00 44.50 198 PRO A C 1
ATOM 1452 O O . PRO A 1 198 ? -9.624 2.115 22.774 1.00 44.50 198 PRO A O 1
ATOM 1455 N N . PRO A 1 199 ? -10.286 0.774 21.036 1.00 44.09 199 PRO A N 1
ATOM 1456 C CA . PRO A 1 199 ? -11.611 1.369 20.921 1.00 44.09 199 PRO A CA 1
ATOM 1457 C C . PRO A 1 199 ? -12.138 1.486 22.341 1.00 44.09 199 PRO A C 1
ATOM 1459 O O . PRO A 1 199 ? -11.987 0.490 23.066 1.00 44.09 199 PRO A O 1
ATOM 1462 N N . PRO A 1 200 ? -12.578 2.692 22.775 1.00 46.84 200 PRO A N 1
ATOM 1463 C CA . PRO A 1 200 ? -12.908 2.937 24.171 1.00 46.84 200 PRO A CA 1
ATOM 1464 C C . PRO A 1 200 ? -13.688 1.721 24.626 1.00 46.84 200 PRO A C 1
ATOM 1466 O O . PRO A 1 200 ? -14.626 1.349 23.902 1.00 46.84 200 PRO A O 1
ATOM 1469 N N . PRO A 1 201 ? -13.210 1.011 25.669 1.00 50.03 201 PRO A N 1
ATOM 1470 C CA . PRO A 1 201 ? -13.766 -0.282 25.985 1.00 50.03 201 PRO A CA 1
ATOM 1471 C C . PRO A 1 201 ? -15.276 -0.111 25.997 1.00 50.03 201 PRO A C 1
ATOM 1473 O O . PRO A 1 201 ? -15.774 0.835 26.607 1.00 50.03 201 PRO A O 1
ATOM 1476 N N . SER A 1 202 ? -15.999 -0.911 25.215 1.00 62.16 202 SER A N 1
ATOM 1477 C CA . SER A 1 202 ? -17.457 -0.887 25.271 1.00 62.16 202 SER A CA 1
ATOM 1478 C C . SER A 1 202 ? -17.825 -1.461 26.634 1.00 62.16 202 SER A C 1
ATOM 1480 O O . SER A 1 202 ? -17.980 -2.670 26.796 1.00 62.16 202 SER A O 1
ATOM 1482 N N . GLY A 1 203 ? -17.778 -0.596 27.642 1.00 73.25 203 GLY A N 1
ATOM 1483 C CA . GLY A 1 203 ? -17.732 -0.983 29.033 1.00 73.25 203 GLY A CA 1
ATOM 1484 C C . GLY A 1 203 ? -17.223 0.124 29.953 1.00 73.25 203 GLY A C 1
ATOM 1485 O O . GLY A 1 203 ? -16.516 1.049 29.560 1.00 73.25 203 GLY A O 1
ATOM 1486 N N . TYR A 1 204 ? -17.613 0.026 31.212 1.00 88.62 204 TYR A N 1
ATOM 1487 C CA . TYR A 1 204 ? -17.304 0.986 32.256 1.00 88.62 204 TYR A CA 1
ATOM 1488 C C . TYR A 1 204 ? -15.934 0.670 32.865 1.00 88.62 204 TYR A C 1
ATOM 1490 O O . TYR A 1 204 ? -15.722 -0.421 33.401 1.00 88.62 204 TYR A O 1
ATOM 1498 N N . ALA A 1 205 ? -14.986 1.601 32.756 1.00 90.44 205 ALA A N 1
ATOM 1499 C CA . ALA A 1 205 ? -13.657 1.452 33.342 1.00 90.44 205 ALA A CA 1
ATOM 1500 C C . ALA A 1 205 ? -13.698 1.745 34.850 1.00 90.44 205 ALA A C 1
ATOM 1502 O O . ALA A 1 205 ? -14.195 2.788 35.273 1.00 90.44 205 ALA A O 1
ATOM 1503 N N . THR A 1 206 ? -13.158 0.835 35.659 1.00 93.06 206 THR A N 1
ATOM 1504 C CA . THR A 1 206 ? -13.045 1.000 37.114 1.00 93.06 206 THR A CA 1
ATOM 1505 C C . THR A 1 206 ? -11.829 0.239 37.646 1.00 93.06 206 THR A C 1
ATOM 1507 O O . THR A 1 206 ? -11.130 -0.452 36.905 1.00 93.06 206 THR A O 1
ATOM 1510 N N . THR A 1 207 ? -11.574 0.349 38.945 1.00 94.44 207 THR A N 1
ATOM 1511 C CA . THR A 1 207 ? -10.507 -0.379 39.636 1.00 94.44 207 THR A CA 1
ATOM 1512 C C . THR A 1 207 ? -11.069 -1.353 40.659 1.00 94.44 207 THR A C 1
ATOM 1514 O O . THR A 1 207 ? -12.144 -1.155 41.225 1.00 94.44 207 THR A O 1
ATOM 1517 N N . VAL A 1 208 ? -10.312 -2.414 40.918 1.00 94.12 208 VAL A N 1
ATOM 1518 C CA . VAL A 1 208 ? -10.584 -3.370 41.991 1.00 94.12 208 VAL A CA 1
ATOM 1519 C C . VAL A 1 208 ? -10.288 -2.727 43.353 1.00 94.12 208 VAL A C 1
ATOM 1521 O O . VAL A 1 208 ? -9.183 -2.238 43.593 1.00 94.12 208 VAL A O 1
ATOM 1524 N N . ARG A 1 209 ? -11.271 -2.744 44.257 1.00 90.50 209 ARG A N 1
ATOM 1525 C CA . ARG A 1 209 ? -11.218 -2.161 45.607 1.00 90.50 209 ARG A CA 1
ATOM 1526 C C . ARG A 1 209 ? -10.629 -3.115 46.651 1.00 90.50 209 ARG A C 1
ATOM 1528 O O . ARG A 1 209 ? -9.911 -2.676 47.544 1.00 90.50 209 ARG A O 1
ATOM 1535 N N . TYR A 1 210 ? -10.907 -4.412 46.521 1.00 87.19 210 TYR A N 1
ATOM 1536 C CA . TYR A 1 210 ? -10.419 -5.487 47.397 1.00 87.19 210 TYR A CA 1
ATOM 1537 C C . TYR A 1 210 ? -9.879 -6.632 46.549 1.00 87.19 210 TYR A C 1
ATOM 1539 O O . TYR A 1 210 ? -10.372 -6.824 45.448 1.00 87.19 210 TYR A O 1
ATOM 1547 N N . ALA A 1 211 ? -8.921 -7.423 47.043 1.00 87.75 211 ALA A N 1
ATOM 1548 C CA . ALA A 1 211 ? -8.474 -8.607 46.306 1.00 87.75 211 ALA A CA 1
ATOM 1549 C C . ALA A 1 211 ? -9.682 -9.499 45.950 1.00 87.75 211 ALA A C 1
ATOM 1551 O O . ALA A 1 211 ? -10.444 -9.898 46.833 1.00 87.75 211 ALA A O 1
ATOM 1552 N N . LEU A 1 212 ? -9.885 -9.753 44.654 1.00 90.56 212 LEU A N 1
ATOM 1553 C CA . LEU A 1 212 ? -11.178 -10.194 44.127 1.00 90.56 212 LEU A CA 1
ATOM 1554 C C . LEU A 1 212 ? -11.039 -11.460 43.290 1.00 90.56 212 LEU A C 1
ATOM 1556 O O . LEU A 1 212 ? -10.278 -11.503 42.326 1.00 90.56 212 LEU A O 1
ATOM 1560 N N . ASN A 1 213 ? -11.815 -12.487 43.628 1.00 94.00 213 ASN A N 1
ATOM 1561 C CA . ASN A 1 213 ? -11.896 -13.696 42.816 1.00 94.00 213 ASN A CA 1
ATOM 1562 C C . ASN A 1 213 ? -12.601 -13.393 41.494 1.00 94.00 213 ASN A C 1
ATOM 1564 O O . ASN A 1 213 ? -13.766 -12.994 41.481 1.00 94.00 213 ASN A O 1
ATOM 1568 N N . ASN A 1 214 ? -11.904 -13.653 40.395 1.00 94.94 214 ASN A N 1
ATOM 1569 C CA . ASN A 1 214 ? -12.444 -13.616 39.050 1.00 94.94 214 ASN A CA 1
ATOM 1570 C C . ASN A 1 214 ? -12.885 -15.016 38.624 1.00 94.94 214 ASN A C 1
ATOM 1572 O O . ASN A 1 214 ? -12.140 -15.983 38.795 1.00 94.94 214 ASN A O 1
ATOM 1576 N N . ARG A 1 215 ? -14.112 -15.135 38.123 1.00 96.75 215 ARG A N 1
ATOM 1577 C CA . ARG A 1 215 ? -14.827 -16.409 38.018 1.00 96.75 215 ARG A CA 1
ATOM 1578 C C . ARG A 1 215 ? -15.421 -16.647 36.638 1.00 96.75 215 ARG A C 1
ATOM 1580 O O . ARG A 1 215 ? -15.585 -15.720 35.851 1.00 96.75 215 ARG A O 1
ATOM 1587 N N . THR A 1 216 ? -15.775 -17.899 36.369 1.00 91.88 216 THR A N 1
ATOM 1588 C CA . THR A 1 216 ? -16.394 -18.327 35.102 1.00 91.88 216 THR A CA 1
ATOM 1589 C C . THR A 1 216 ? -17.877 -17.967 34.964 1.00 91.88 216 THR A C 1
ATOM 1591 O O . THR A 1 216 ? -18.389 -17.956 33.851 1.00 91.88 216 THR A O 1
ATOM 1594 N N . ALA A 1 217 ? -18.571 -17.669 36.065 1.00 93.31 217 ALA A N 1
ATOM 1595 C CA . ALA A 1 217 ? -19.994 -17.321 36.096 1.00 93.31 217 ALA A CA 1
ATOM 1596 C C . ALA A 1 217 ? -20.288 -16.371 37.278 1.00 93.31 217 ALA A C 1
ATOM 1598 O O . ALA A 1 217 ? -19.474 -16.319 38.210 1.00 93.31 217 ALA A O 1
ATOM 1599 N N . PRO A 1 218 ? -21.430 -15.649 37.289 1.00 94.06 218 PRO A N 1
ATOM 1600 C CA . PRO A 1 218 ? -21.812 -14.741 38.373 1.00 94.06 218 PRO A CA 1
ATOM 1601 C C . PRO A 1 218 ? -22.281 -15.518 39.617 1.00 94.06 218 PRO A C 1
ATOM 1603 O O . PRO A 1 218 ? -23.443 -15.506 40.013 1.00 94.06 218 PRO A O 1
ATOM 1606 N N . SER A 1 219 ? -21.378 -16.279 40.227 1.00 92.50 219 SER A N 1
ATOM 1607 C CA . SER A 1 219 ? -21.659 -17.093 41.404 1.00 92.50 219 SER A CA 1
ATOM 1608 C C . SER A 1 219 ? -20.414 -17.270 42.260 1.00 92.50 219 SER A C 1
ATOM 1610 O O . SER A 1 219 ? -19.320 -17.520 41.759 1.00 92.50 219 SER A O 1
ATOM 1612 N N . THR A 1 220 ? -20.577 -17.214 43.579 1.00 90.00 220 THR A N 1
ATOM 1613 C CA . THR A 1 220 ? -19.515 -17.505 44.550 1.00 90.00 220 THR A CA 1
ATOM 1614 C C . THR A 1 220 ? -19.092 -18.978 44.556 1.00 90.00 220 THR A C 1
ATOM 1616 O O . THR A 1 220 ? -18.002 -19.284 45.043 1.00 90.00 220 THR A O 1
ATOM 1619 N N . SER A 1 221 ? -19.887 -19.868 43.958 1.00 91.88 221 SER A N 1
ATOM 1620 C CA . SER A 1 221 ? -19.561 -21.286 43.752 1.00 91.88 221 SER A CA 1
ATOM 1621 C C . SER A 1 221 ? -18.907 -21.571 42.393 1.00 91.88 221 SER A C 1
ATOM 1623 O O . SER A 1 221 ? -18.430 -22.680 42.176 1.00 91.88 221 SER A O 1
ATOM 1625 N N . ALA A 1 222 ? -18.860 -20.597 41.475 1.00 91.31 222 ALA A N 1
ATOM 1626 C CA . ALA A 1 222 ? -18.231 -20.776 40.166 1.00 91.31 222 ALA A CA 1
ATOM 1627 C C . ALA A 1 222 ? -16.702 -20.893 40.274 1.00 91.31 222 ALA A C 1
ATOM 1629 O O . ALA A 1 222 ? -16.093 -20.311 41.178 1.00 91.31 222 ALA A O 1
ATOM 1630 N N . GLN A 1 223 ? -16.073 -21.594 39.325 1.00 92.56 223 GLN A N 1
ATOM 1631 C CA . GLN A 1 223 ? -14.620 -21.771 39.279 1.00 92.56 223 GLN A CA 1
ATOM 1632 C C . GLN A 1 223 ? -13.904 -20.415 39.309 1.00 92.56 223 GLN A C 1
ATOM 1634 O O . GLN A 1 223 ? -14.203 -19.528 38.508 1.00 92.56 223 GLN A O 1
ATOM 1639 N N . VAL A 1 224 ? -12.941 -20.273 40.222 1.00 95.75 224 VAL A N 1
ATOM 1640 C CA . VAL A 1 224 ? -12.031 -19.124 40.256 1.00 95.75 224 VAL A CA 1
ATOM 1641 C C . VAL A 1 224 ? -10.965 -19.330 39.185 1.00 95.75 224 VAL A C 1
ATOM 1643 O O . VAL A 1 224 ? -10.230 -20.313 39.220 1.00 95.75 224 VAL A O 1
ATOM 1646 N N . LEU A 1 225 ? -10.897 -18.411 38.228 1.00 87.00 225 LEU A N 1
ATOM 1647 C CA . LEU A 1 225 ? -9.882 -18.397 37.176 1.00 87.00 225 LEU A CA 1
ATOM 1648 C C . LEU A 1 225 ? -8.590 -17.742 37.663 1.00 87.00 225 LEU A C 1
ATOM 1650 O O . LEU A 1 225 ? -7.499 -18.203 37.344 1.00 87.00 225 LEU A O 1
ATOM 1654 N N . ARG A 1 226 ? -8.720 -16.649 38.420 1.00 93.62 226 ARG A N 1
ATOM 1655 C CA . ARG A 1 226 ? -7.605 -15.887 38.996 1.00 93.62 226 ARG A CA 1
ATOM 1656 C C . ARG A 1 226 ? -8.084 -14.999 40.141 1.00 93.62 226 ARG A C 1
ATOM 1658 O O . ARG A 1 226 ? -9.284 -14.766 40.290 1.00 93.62 226 ARG A O 1
ATOM 1665 N N . VAL A 1 227 ? -7.140 -14.461 40.906 1.00 94.19 227 VAL A N 1
ATOM 1666 C CA . VAL A 1 227 ? -7.391 -13.401 41.892 1.00 94.19 227 VAL A CA 1
ATOM 1667 C C . VAL A 1 227 ? -6.864 -12.088 41.329 1.00 94.19 227 VAL A C 1
ATOM 1669 O O . VAL A 1 227 ? -5.717 -12.023 40.892 1.00 94.19 227 VAL A O 1
ATOM 1672 N N . LEU A 1 228 ? -7.696 -11.050 41.322 1.00 93.94 228 LEU A N 1
ATOM 1673 C CA . LEU A 1 228 ? -7.307 -9.703 40.920 1.00 93.94 228 LEU A CA 1
ATOM 1674 C C . LEU A 1 228 ? -6.801 -8.932 42.148 1.00 93.94 228 LEU A C 1
ATOM 1676 O O . LEU A 1 228 ? -7.558 -8.795 43.113 1.00 93.94 228 LEU A O 1
ATOM 1680 N N . PRO A 1 229 ? -5.557 -8.422 42.141 1.00 93.31 229 PRO A N 1
ATOM 1681 C CA . PRO A 1 229 ? -5.054 -7.557 43.205 1.00 93.31 229 PRO A CA 1
ATOM 1682 C C . PRO A 1 229 ? -5.833 -6.239 43.327 1.00 93.31 229 PRO A C 1
ATOM 1684 O O . PRO A 1 229 ? -6.439 -5.764 42.363 1.00 93.31 229 PRO A O 1
ATOM 1687 N N . VAL A 1 230 ? -5.751 -5.604 44.499 1.00 92.94 230 VAL A N 1
ATOM 1688 C CA . VAL A 1 230 ? -6.253 -4.235 44.716 1.00 92.94 230 VAL A CA 1
ATOM 1689 C C . VAL A 1 230 ? -5.600 -3.270 43.722 1.00 92.94 230 VAL A C 1
ATOM 1691 O O . VAL A 1 230 ? -4.409 -3.380 43.439 1.00 92.94 230 VAL A O 1
ATOM 1694 N N . GLY A 1 231 ? -6.378 -2.333 43.182 1.00 90.50 231 GLY A N 1
ATOM 1695 C CA . GLY A 1 231 ? -5.918 -1.345 42.204 1.00 90.50 231 GLY A CA 1
ATOM 1696 C C . GLY A 1 231 ? -5.855 -1.857 40.763 1.00 90.50 231 GLY A C 1
ATOM 1697 O O . GLY A 1 231 ? -5.578 -1.072 39.859 1.00 90.50 231 GLY A O 1
ATOM 1698 N N . THR A 1 232 ? -6.149 -3.141 40.519 1.00 92.62 232 THR A N 1
ATOM 1699 C CA . THR A 1 232 ? -6.219 -3.680 39.153 1.00 92.62 232 THR A CA 1
ATOM 1700 C C . THR A 1 232 ? -7.267 -2.918 38.347 1.00 92.62 232 THR A C 1
ATOM 1702 O O . THR A 1 232 ? -8.430 -2.857 38.745 1.00 92.62 232 THR A O 1
ATOM 1705 N N . GLN A 1 233 ? -6.854 -2.358 37.211 1.00 93.75 233 GLN A N 1
ATOM 1706 C CA . GLN A 1 233 ? -7.754 -1.735 36.242 1.00 93.75 233 GLN A CA 1
ATOM 1707 C C . GLN A 1 233 ? -8.577 -2.819 35.543 1.00 93.75 233 GLN A C 1
ATOM 1709 O O . GLN A 1 233 ? -8.020 -3.779 35.004 1.00 93.75 233 GLN A O 1
ATOM 1714 N N . ILE A 1 234 ? -9.896 -2.661 35.544 1.00 93.31 234 ILE A N 1
ATOM 1715 C CA . ILE A 1 234 ? -10.840 -3.570 34.894 1.00 93.31 234 ILE A CA 1
ATOM 1716 C C . ILE A 1 234 ? -11.822 -2.790 34.022 1.00 93.31 234 ILE A C 1
ATOM 1718 O O . ILE A 1 234 ? -12.064 -1.598 34.210 1.00 93.31 234 ILE A O 1
ATOM 1722 N N . THR A 1 235 ? -12.404 -3.481 33.048 1.00 92.38 235 THR A N 1
ATOM 1723 C CA . THR A 1 235 ? -13.499 -2.960 32.228 1.00 92.38 235 THR A CA 1
ATOM 1724 C C . THR A 1 235 ? -14.714 -3.852 32.396 1.00 92.38 235 THR A C 1
ATOM 1726 O O . THR A 1 235 ? -14.643 -5.044 32.090 1.00 92.38 235 THR A O 1
ATOM 1729 N N . ILE A 1 236 ? -15.825 -3.256 32.820 1.00 93.38 236 ILE A N 1
ATOM 1730 C CA . ILE A 1 236 ? -17.119 -3.915 32.984 1.00 93.38 236 ILE A CA 1
ATOM 1731 C C . ILE A 1 236 ? -17.909 -3.777 31.683 1.00 93.38 236 ILE A C 1
ATOM 1733 O O . ILE A 1 236 ? -18.285 -2.673 31.310 1.00 93.38 236 ILE A O 1
ATOM 1737 N N . SER A 1 237 ? -18.177 -4.881 30.994 1.00 92.56 237 SER A N 1
ATOM 1738 C CA . SER A 1 237 ? -19.010 -4.898 29.786 1.00 92.56 237 SER A CA 1
ATOM 1739 C C . SER A 1 237 ? -20.495 -4.705 30.116 1.00 92.56 237 SER A C 1
ATOM 1741 O O . SER A 1 237 ? -21.187 -3.946 29.441 1.00 92.56 237 SER A O 1
ATOM 1743 N N . CYS A 1 238 ? -20.977 -5.368 31.168 1.00 92.69 238 CYS A N 1
ATOM 1744 C CA . CYS A 1 238 ? -22.339 -5.234 31.677 1.00 92.69 238 CYS A CA 1
ATOM 1745 C C . CYS A 1 238 ? -22.426 -5.704 33.135 1.00 92.69 238 CYS A C 1
ATOM 1747 O O . CYS A 1 238 ? -21.579 -6.472 33.596 1.00 92.69 238 CYS A O 1
ATOM 1749 N N . GLN A 1 239 ? -23.468 -5.271 33.839 1.00 94.94 239 GLN A N 1
ATOM 1750 C CA . GLN A 1 239 ? -23.830 -5.761 35.166 1.00 94.94 239 GLN A CA 1
ATOM 1751 C C . GLN A 1 239 ? -24.978 -6.759 35.079 1.00 94.94 239 GLN A C 1
ATOM 1753 O O . GLN A 1 239 ? -25.938 -6.527 34.350 1.00 94.94 239 GLN A O 1
ATOM 1758 N N . THR A 1 240 ? -24.904 -7.824 35.869 1.00 93.62 240 THR A N 1
ATOM 1759 C CA . THR A 1 240 ? -25.937 -8.857 36.011 1.00 93.62 240 THR A CA 1
ATOM 1760 C C . THR A 1 240 ? -26.157 -9.189 37.487 1.00 93.62 240 THR A C 1
ATOM 1762 O O . THR A 1 240 ? -25.472 -8.648 38.361 1.00 93.62 240 THR A O 1
ATOM 1765 N N . TYR A 1 241 ? -27.114 -10.067 37.786 1.00 92.62 241 TYR A N 1
ATOM 1766 C CA . TYR A 1 241 ? -27.312 -10.591 39.134 1.00 92.62 241 TYR A CA 1
ATOM 1767 C C . TYR A 1 241 ? -26.861 -12.054 39.251 1.00 92.62 241 TYR A C 1
ATOM 1769 O O . TYR A 1 241 ? -26.938 -12.831 38.304 1.00 92.62 241 TYR A O 1
ATOM 1777 N N . GLY A 1 242 ? -26.371 -12.438 40.428 1.00 91.62 242 GLY A N 1
ATOM 1778 C CA . GLY A 1 242 ? -25.707 -13.724 40.646 1.00 91.62 242 GLY A CA 1
ATOM 1779 C C . GLY A 1 242 ? -25.852 -14.255 42.064 1.00 91.62 242 GLY A C 1
ATOM 1780 O O . GLY A 1 242 ? -26.784 -13.889 42.765 1.00 91.62 242 GLY A O 1
ATOM 1781 N N . SER A 1 243 ? -24.976 -15.139 42.536 1.00 90.50 243 SER A N 1
ATOM 1782 C CA . SER A 1 243 ? -24.999 -15.538 43.960 1.00 90.50 243 SER A CA 1
ATOM 1783 C C . SER A 1 243 ? -24.569 -14.372 44.866 1.00 90.50 243 SER A C 1
ATOM 1785 O O . SER A 1 243 ? -23.736 -13.570 44.442 1.00 90.50 243 SER A O 1
ATOM 1787 N N . PRO A 1 244 ? -25.090 -14.261 46.100 1.00 87.56 244 PRO A N 1
ATOM 1788 C CA . PRO A 1 244 ? -24.732 -13.164 46.995 1.00 87.56 244 PRO A CA 1
ATOM 1789 C C . PRO A 1 244 ? -23.249 -13.168 47.391 1.00 87.56 244 PRO A C 1
ATOM 1791 O O . PRO A 1 244 ? -22.616 -14.227 47.494 1.00 87.56 244 PRO A O 1
ATOM 1794 N N . TRP A 1 245 ? -22.709 -11.980 47.675 1.00 77.94 245 TRP A N 1
ATOM 1795 C CA . TRP A 1 245 ? -21.400 -11.825 48.313 1.00 77.94 245 TRP A CA 1
ATOM 1796 C C . TRP A 1 245 ? -21.477 -12.315 49.760 1.00 77.94 245 TRP A C 1
ATOM 1798 O O . TRP A 1 245 ? -21.947 -11.610 50.647 1.00 77.94 245 TRP A O 1
ATOM 1808 N N . GLY A 1 246 ? -21.017 -13.539 50.013 1.00 68.50 246 GLY A N 1
ATOM 1809 C CA . GLY A 1 246 ? -21.079 -14.194 51.327 1.00 68.50 246 GLY A CA 1
ATOM 1810 C C . GLY A 1 246 ? -20.234 -13.560 52.447 1.00 68.50 246 GLY A C 1
ATOM 1811 O O . GLY A 1 246 ? -19.947 -14.241 53.425 1.00 68.50 246 GLY A O 1
ATOM 1812 N N . SER A 1 247 ? -19.802 -12.299 52.319 1.00 66.25 247 SER A N 1
ATOM 1813 C CA . SER A 1 247 ? -19.040 -11.553 53.330 1.00 66.25 247 SER A CA 1
ATOM 1814 C C . SER A 1 247 ? -19.800 -10.288 53.760 1.00 66.25 247 SER A C 1
ATOM 1816 O O . SER A 1 247 ? -20.356 -9.558 52.939 1.00 66.25 247 SER A O 1
ATOM 1818 N N . THR A 1 248 ? -19.860 -10.044 55.069 1.00 57.28 248 THR A N 1
ATOM 1819 C CA . THR A 1 248 ? -20.734 -9.054 55.721 1.00 57.28 248 THR A CA 1
ATOM 1820 C C . THR A 1 248 ? -20.124 -7.653 55.665 1.00 57.28 248 THR A C 1
ATOM 1822 O O . THR A 1 248 ? -19.139 -7.392 56.360 1.00 57.28 248 THR A O 1
ATOM 1825 N N . PRO A 1 249 ? -20.650 -6.763 54.803 1.00 64.94 249 PRO A N 1
ATOM 1826 C CA . PRO A 1 249 ? -21.694 -5.815 55.236 1.00 64.94 249 PRO A CA 1
ATOM 1827 C C . PRO A 1 249 ? -22.982 -5.813 54.385 1.00 64.94 249 PRO A C 1
ATOM 1829 O O . PRO A 1 249 ? -23.933 -5.124 54.740 1.00 64.94 249 PRO A O 1
ATOM 1832 N N . TYR A 1 250 ? -23.038 -6.573 53.283 1.00 72.81 250 TYR A N 1
ATOM 1833 C CA . TYR A 1 250 ? -24.173 -6.567 52.341 1.00 72.81 250 TYR A CA 1
ATOM 1834 C C . TYR A 1 250 ? -24.525 -7.991 51.869 1.00 72.81 250 TYR A C 1
ATOM 1836 O O . TYR A 1 250 ? -24.341 -8.322 50.696 1.00 72.81 250 TYR A O 1
ATOM 1844 N N . PRO A 1 251 ? -25.016 -8.857 52.776 1.00 75.62 251 PRO A N 1
ATOM 1845 C CA . PRO A 1 251 ? -25.138 -10.301 52.544 1.00 75.62 251 PRO A CA 1
ATOM 1846 C C . PRO A 1 251 ? -26.177 -10.688 51.481 1.00 75.62 251 PRO A C 1
ATOM 1848 O O . PRO A 1 251 ? -26.190 -11.826 51.026 1.00 75.62 251 PRO A O 1
ATOM 1851 N N . THR A 1 252 ? -27.052 -9.762 51.086 1.00 83.69 252 THR A N 1
ATOM 1852 C CA . THR A 1 252 ? -28.097 -9.971 50.073 1.00 83.69 252 THR A CA 1
ATOM 1853 C C . THR A 1 252 ? -27.838 -9.202 48.776 1.00 83.69 252 THR A C 1
ATOM 1855 O O . THR A 1 252 ? -28.670 -9.258 47.868 1.00 83.69 252 THR A O 1
ATOM 1858 N N . ASN A 1 253 ? -26.691 -8.517 48.658 1.00 87.88 253 ASN A N 1
ATOM 1859 C CA . ASN A 1 253 ? -26.269 -7.905 47.401 1.00 87.88 253 ASN A CA 1
ATOM 1860 C C . ASN A 1 253 ? -25.832 -9.002 46.428 1.00 87.88 253 ASN A C 1
ATOM 1862 O O . ASN A 1 253 ? -24.944 -9.801 46.733 1.00 87.88 253 ASN A O 1
ATOM 1866 N N . ARG A 1 254 ? -26.460 -9.018 45.256 1.00 91.38 254 ARG A N 1
ATOM 1867 C CA . ARG A 1 254 ? -26.260 -10.010 44.201 1.00 91.38 254 ARG A CA 1
ATOM 1868 C C . ARG A 1 254 ? -25.706 -9.393 42.924 1.00 91.38 254 ARG A C 1
ATOM 1870 O O . ARG A 1 254 ? -25.854 -9.998 41.875 1.00 91.38 254 ARG A O 1
ATOM 1877 N N . THR A 1 255 ? -25.108 -8.209 42.987 1.00 93.00 255 THR A N 1
ATOM 1878 C CA . THR A 1 255 ? -24.604 -7.489 41.807 1.00 93.00 255 THR A CA 1
ATOM 1879 C C . THR A 1 255 ? -23.265 -8.058 41.347 1.00 93.00 255 THR A C 1
ATOM 1881 O O . THR A 1 255 ? -22.305 -8.111 42.118 1.00 93.00 255 THR A O 1
ATOM 1884 N N . TRP A 1 256 ? -23.192 -8.468 40.082 1.00 95.00 256 TRP A N 1
ATOM 1885 C CA . TRP A 1 256 ? -21.981 -8.984 39.445 1.00 95.00 256 TRP A CA 1
ATOM 1886 C C . TRP A 1 256 ? -21.636 -8.181 38.202 1.00 95.00 256 TRP A C 1
ATOM 1888 O O . TRP A 1 256 ? -22.506 -7.865 37.393 1.00 95.00 256 TRP A O 1
ATOM 1898 N N . ASP A 1 257 ? -20.346 -7.952 38.012 1.00 96.31 257 ASP A N 1
ATOM 1899 C CA . ASP A 1 257 ? -19.796 -7.348 36.813 1.00 96.31 257 ASP A CA 1
ATOM 1900 C C . ASP A 1 257 ? -19.287 -8.437 35.876 1.00 96.31 257 ASP A C 1
ATOM 1902 O O . ASP A 1 257 ? -18.443 -9.263 36.248 1.00 96.31 257 ASP A O 1
ATOM 1906 N N . ARG A 1 258 ? -19.766 -8.418 34.632 1.00 95.19 258 ARG A N 1
ATOM 1907 C CA . ARG A 1 258 ? -19.155 -9.170 33.540 1.00 95.19 258 ARG A CA 1
ATOM 1908 C C . ARG A 1 258 ? -18.048 -8.320 32.935 1.00 95.19 258 ARG A C 1
ATOM 1910 O O . ARG A 1 258 ? -18.307 -7.242 32.402 1.00 95.19 258 ARG A O 1
ATOM 1917 N N . LEU A 1 259 ? -16.820 -8.807 32.997 1.00 94.25 259 LEU A N 1
ATOM 1918 C CA . LEU A 1 259 ? -15.661 -8.140 32.427 1.00 94.25 259 LEU A CA 1
ATOM 1919 C C . LEU A 1 259 ? -15.625 -8.289 30.900 1.00 94.25 259 LEU A C 1
ATOM 1921 O O . LEU A 1 259 ? -16.272 -9.165 30.323 1.00 94.25 259 LEU A O 1
ATOM 1925 N N . ALA A 1 260 ? -14.839 -7.441 30.238 1.00 88.12 260 ALA A N 1
ATOM 1926 C CA . ALA A 1 260 ? -14.671 -7.465 28.781 1.00 88.12 260 ALA A CA 1
ATOM 1927 C C . ALA A 1 260 ? -14.134 -8.805 28.228 1.00 88.12 260 ALA A C 1
ATOM 1929 O O . ALA A 1 260 ? -14.411 -9.146 27.083 1.00 88.12 260 ALA A O 1
ATOM 1930 N N . ASP A 1 261 ? -13.408 -9.584 29.038 1.00 86.06 261 ASP A N 1
ATOM 1931 C CA . ASP A 1 261 ? -12.920 -10.931 28.692 1.00 86.06 261 ASP A CA 1
ATOM 1932 C C . ASP A 1 261 ? -13.976 -12.039 28.914 1.00 86.06 261 ASP A C 1
ATOM 1934 O O . ASP A 1 261 ? -13.680 -13.224 28.767 1.00 86.06 261 ASP A O 1
ATOM 1938 N N . GLY A 1 262 ? -15.211 -11.669 29.272 1.00 88.88 262 GLY A N 1
ATOM 1939 C CA . GLY A 1 262 ? -16.327 -12.584 29.507 1.00 88.88 262 GLY A CA 1
ATOM 1940 C C . GLY A 1 262 ? -16.341 -13.236 30.889 1.00 88.88 262 GLY A C 1
ATOM 1941 O O . GLY A 1 262 ? -17.261 -14.003 31.171 1.00 88.88 262 GLY A O 1
ATOM 1942 N N . THR A 1 263 ? -15.365 -12.932 31.744 1.00 95.06 263 THR A N 1
ATOM 1943 C CA . THR A 1 263 ? -15.293 -13.435 33.121 1.00 95.06 263 THR A CA 1
ATOM 1944 C C . THR A 1 263 ? -16.095 -12.558 34.084 1.00 95.06 263 THR A C 1
ATOM 1946 O O . THR A 1 263 ? -16.547 -11.473 33.723 1.00 95.06 263 THR A O 1
ATOM 1949 N N . TYR A 1 264 ? -16.288 -13.017 35.320 1.00 96.19 264 TYR A N 1
ATOM 1950 C CA . TYR A 1 264 ? -17.176 -12.369 36.284 1.00 96.19 264 TYR A CA 1
ATOM 1951 C C . TYR A 1 264 ? -16.454 -12.013 37.576 1.00 96.19 264 TYR A C 1
ATOM 1953 O O . TYR A 1 264 ? -15.657 -12.795 38.101 1.00 96.19 264 TYR A O 1
ATOM 1961 N N . VAL A 1 265 ? -16.767 -10.843 38.119 1.00 95.50 265 VAL A N 1
ATOM 1962 C CA . VAL A 1 265 ? -16.373 -10.431 39.468 1.00 95.50 265 VAL A CA 1
ATOM 1963 C C . VAL A 1 265 ? -17.584 -9.884 40.207 1.00 95.50 265 VAL A C 1
ATOM 1965 O O . VAL A 1 265 ? -18.546 -9.440 39.588 1.00 95.50 265 VAL A O 1
ATOM 1968 N N . HIS A 1 266 ? -17.573 -9.936 41.533 1.00 93.44 266 HIS A N 1
ATOM 1969 C CA . HI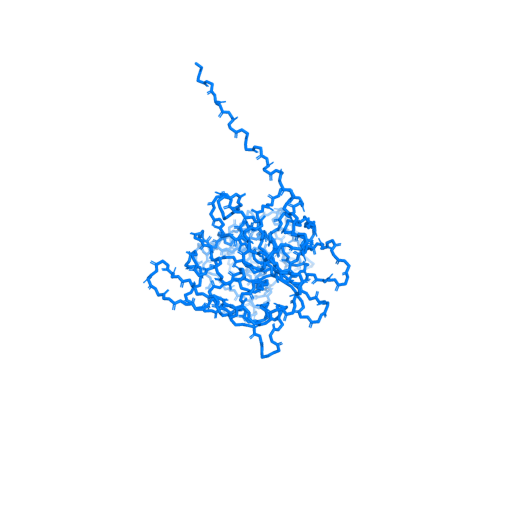S A 1 266 ? -18.655 -9.327 42.296 1.00 93.44 266 HIS A CA 1
ATOM 1970 C C . HIS A 1 266 ? -18.450 -7.811 42.373 1.00 93.44 266 HIS A C 1
ATOM 1972 O O . HIS A 1 266 ? -17.353 -7.363 42.714 1.00 93.44 266 HIS A O 1
ATOM 1978 N N . ASP A 1 267 ? -19.511 -7.042 42.140 1.00 92.25 267 ASP A N 1
ATOM 1979 C CA . ASP A 1 267 ? -19.466 -5.575 42.013 1.00 92.25 267 ASP A CA 1
ATOM 1980 C C . ASP A 1 267 ? -18.930 -4.885 43.276 1.00 92.25 267 ASP A C 1
ATOM 1982 O O . ASP A 1 267 ? -18.076 -4.010 43.201 1.00 92.25 267 ASP A O 1
ATOM 1986 N N . MET A 1 268 ? -19.299 -5.399 44.455 1.00 89.19 268 MET A N 1
ATOM 1987 C CA . MET A 1 268 ? -18.756 -5.001 45.769 1.00 89.19 268 MET A CA 1
ATOM 1988 C C . MET A 1 268 ? -17.221 -4.965 45.869 1.00 89.19 268 MET A C 1
ATOM 1990 O O . MET A 1 268 ? -16.671 -4.278 46.734 1.00 89.19 268 MET A O 1
ATOM 1994 N N . GLY A 1 269 ? -16.529 -5.753 45.045 1.00 90.19 269 GLY A N 1
ATOM 1995 C CA . GLY A 1 269 ? -15.072 -5.789 44.986 1.00 90.19 269 GLY A CA 1
ATOM 1996 C C . GLY A 1 269 ? -14.460 -4.706 44.098 1.00 90.19 269 GLY A C 1
ATOM 1997 O O . GLY A 1 269 ? -13.236 -4.656 43.986 1.00 90.19 269 GLY A O 1
ATOM 1998 N N . THR A 1 270 ? -15.268 -3.857 43.467 1.00 92.75 270 THR A N 1
ATOM 1999 C CA . THR A 1 270 ? -14.848 -2.814 42.527 1.00 92.75 270 THR A CA 1
ATOM 2000 C C . THR A 1 270 ? -15.150 -1.413 43.076 1.00 92.75 270 THR A C 1
ATOM 2002 O O . THR A 1 270 ? -15.761 -1.258 44.134 1.00 92.75 270 THR A O 1
ATOM 2005 N N . ASN A 1 271 ? -14.661 -0.377 42.392 1.00 92.88 271 ASN A N 1
ATOM 2006 C CA . ASN A 1 271 ? -14.926 1.030 42.707 1.00 92.88 271 ASN A CA 1
ATOM 2007 C C . ASN A 1 271 ? -16.080 1.615 41.874 1.00 92.88 271 ASN A C 1
ATOM 2009 O O . ASN A 1 271 ? -16.109 2.820 41.615 1.00 92.88 271 ASN A O 1
ATOM 2013 N N . THR A 1 272 ? -17.018 0.790 41.401 1.00 90.12 272 THR A N 1
ATOM 2014 C CA . THR A 1 272 ? -18.258 1.308 40.813 1.00 90.12 272 THR A CA 1
ATOM 2015 C C . THR A 1 272 ? -19.000 2.189 41.838 1.00 90.12 272 THR A C 1
ATOM 2017 O O . THR A 1 272 ? -19.045 1.867 43.027 1.00 90.12 272 THR A O 1
ATOM 2020 N N . PRO A 1 273 ? -19.609 3.317 41.420 1.00 82.75 273 PRO A N 1
ATOM 2021 C CA . PRO A 1 273 ? -20.367 4.197 42.318 1.00 82.75 273 PRO A CA 1
ATOM 2022 C C . PRO A 1 273 ? -21.622 3.548 42.924 1.00 82.75 273 PRO A C 1
ATOM 2024 O O . PRO A 1 273 ? -22.286 4.154 43.766 1.00 82.75 273 PRO A O 1
ATOM 2027 N N . GLY A 1 274 ? -21.992 2.352 42.452 1.00 77.06 274 GLY A N 1
ATOM 2028 C CA . GLY A 1 274 ? -23.306 1.766 42.663 1.00 77.06 274 GLY A CA 1
ATOM 2029 C C . GLY A 1 274 ? -24.421 2.562 41.966 1.00 77.06 274 GLY A C 1
ATOM 2030 O O . GLY A 1 274 ? -24.142 3.378 41.085 1.00 77.06 274 GLY A O 1
ATOM 2031 N N . GLY A 1 275 ? -25.690 2.303 42.290 1.00 81.88 275 GLY A N 1
ATOM 2032 C CA . GLY A 1 275 ? -26.813 2.988 41.660 1.00 81.88 275 GLY A CA 1
ATOM 2033 C C . GLY A 1 275 ? -28.209 2.528 42.066 1.00 81.88 275 GLY A C 1
ATOM 2034 O O . GLY A 1 275 ? -28.596 2.604 43.225 1.00 81.88 275 GLY A O 1
ATOM 2035 N N . VAL A 1 276 ? -29.015 2.130 41.084 1.00 84.12 276 VAL A N 1
ATOM 2036 C CA . VAL A 1 276 ? -30.428 1.797 41.290 1.00 84.12 276 VAL A CA 1
ATOM 2037 C C . VAL A 1 276 ? -30.541 0.429 41.951 1.00 84.12 276 VAL A C 1
ATOM 2039 O O . VAL A 1 276 ? -30.151 -0.581 41.363 1.00 84.12 276 VAL A O 1
ATOM 2042 N N . ASN A 1 277 ? -31.127 0.399 43.147 1.00 88.56 277 ASN A N 1
ATOM 2043 C CA . ASN A 1 277 ? -31.494 -0.839 43.819 1.00 88.56 277 ASN A CA 1
ATOM 2044 C C . ASN A 1 277 ? -32.706 -1.477 43.122 1.00 88.56 277 ASN A C 1
ATOM 2046 O O . ASN A 1 277 ? -33.757 -0.850 42.983 1.00 88.56 277 ASN A O 1
ATOM 2050 N N . VAL A 1 278 ? -32.543 -2.718 42.674 1.00 88.69 278 VAL A N 1
ATOM 2051 C CA . VAL A 1 278 ? -33.587 -3.539 42.064 1.00 88.69 278 VAL A CA 1
ATOM 2052 C C . VAL A 1 278 ? -33.798 -4.761 42.947 1.00 88.69 278 VAL A C 1
ATOM 2054 O O . VAL A 1 278 ? -32.903 -5.597 43.077 1.00 88.69 278 VAL A O 1
ATOM 2057 N N . ALA A 1 279 ? -34.989 -4.864 43.538 1.00 90.56 279 ALA A N 1
ATOM 2058 C CA . ALA A 1 279 ? -35.396 -6.032 44.308 1.00 90.56 279 ALA A CA 1
ATOM 2059 C C . ALA A 1 279 ? -35.522 -7.262 43.398 1.00 90.56 279 ALA A C 1
ATOM 2061 O O . ALA A 1 279 ? -36.052 -7.179 42.287 1.00 90.56 279 ALA A O 1
ATOM 2062 N N . LEU A 1 280 ? -35.042 -8.404 43.883 1.00 87.06 280 LEU A N 1
ATOM 2063 C CA . LEU A 1 280 ? -35.110 -9.689 43.197 1.00 87.06 280 LEU A CA 1
ATOM 2064 C C . LEU A 1 280 ? -36.200 -10.570 43.835 1.00 87.06 280 LEU A C 1
ATOM 2066 O O . LEU A 1 280 ? -36.496 -10.411 45.022 1.00 87.06 280 LEU A O 1
ATOM 2070 N N . PRO A 1 281 ? -36.801 -11.514 43.082 1.00 80.56 281 PRO A N 1
ATOM 2071 C CA . PRO A 1 281 ? -37.935 -12.316 43.560 1.00 80.56 281 PRO A CA 1
ATOM 2072 C C . PRO A 1 281 ? -37.666 -13.143 44.823 1.00 80.56 281 PRO A C 1
ATOM 2074 O O . PRO A 1 281 ? -38.601 -13.513 45.525 1.00 80.56 281 PRO A O 1
ATOM 2077 N N . ASP A 1 282 ? -36.402 -13.441 45.116 1.00 80.44 282 ASP A N 1
ATOM 2078 C CA . ASP A 1 282 ? -35.976 -14.243 46.263 1.00 80.44 282 ASP A CA 1
ATOM 2079 C C . ASP A 1 282 ? -35.573 -13.409 47.490 1.00 80.44 282 ASP A C 1
ATOM 2081 O O . ASP A 1 282 ? -34.934 -13.918 48.410 1.00 80.44 282 ASP A O 1
ATOM 2085 N N . GLY A 1 283 ? -35.938 -12.124 47.516 1.00 81.44 283 GLY A N 1
ATOM 2086 C CA . GLY A 1 283 ? -35.656 -11.220 48.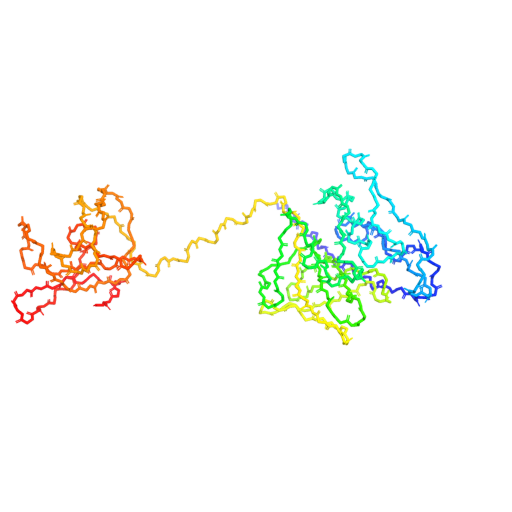635 1.00 81.44 283 GLY A CA 1
ATOM 2087 C C . GLY A 1 283 ? -34.238 -10.638 48.638 1.00 81.44 283 GLY A C 1
ATOM 2088 O O . GLY A 1 283 ? -33.888 -9.891 49.553 1.00 81.44 283 GLY A O 1
ATOM 2089 N N . GLY A 1 284 ? -33.420 -10.948 47.626 1.00 86.56 284 GLY A N 1
ATOM 2090 C CA . GLY A 1 284 ? -32.149 -10.271 47.366 1.00 86.56 284 GLY A CA 1
ATOM 2091 C C . GLY A 1 284 ? -32.314 -8.970 46.577 1.00 86.56 284 GLY A C 1
ATOM 2092 O O . GLY A 1 284 ? -33.420 -8.584 46.197 1.00 86.56 284 GLY A O 1
ATOM 2093 N N . TYR A 1 285 ? -31.198 -8.305 46.278 1.00 89.06 285 TYR A N 1
ATOM 2094 C CA . TYR A 1 285 ? -31.200 -7.148 45.383 1.00 89.06 285 TYR A CA 1
ATOM 2095 C C . TYR A 1 285 ? -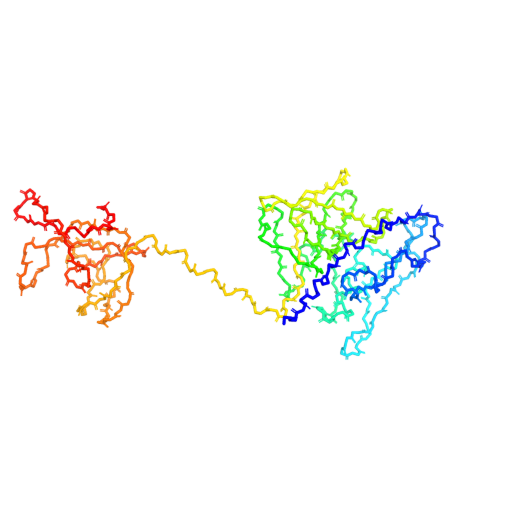29.954 -7.082 44.497 1.00 89.06 285 TYR A C 1
ATOM 2097 O O . TYR A 1 285 ? -28.898 -7.619 44.841 1.00 89.06 285 TYR A O 1
ATOM 2105 N N . ALA A 1 286 ? -30.075 -6.380 43.372 1.00 90.12 286 ALA A N 1
ATOM 2106 C CA . ALA A 1 286 ? -28.956 -5.936 42.544 1.00 90.12 286 ALA A CA 1
ATOM 2107 C C . ALA A 1 286 ? -28.902 -4.399 42.514 1.00 90.12 286 ALA A C 1
ATOM 2109 O O . ALA A 1 286 ? -29.932 -3.729 42.551 1.00 90.12 286 ALA A O 1
ATOM 2110 N N . TYR A 1 287 ? -27.702 -3.833 42.479 1.00 89.50 287 TYR A N 1
ATOM 2111 C CA . TYR A 1 287 ? -27.414 -2.412 42.625 1.00 89.50 287 TYR A CA 1
ATOM 2112 C C . TYR A 1 287 ? -26.739 -1.906 41.349 1.00 89.50 287 TYR A C 1
ATOM 2114 O O . TYR A 1 287 ? -25.519 -1.867 41.238 1.00 89.50 287 TYR A O 1
ATOM 2122 N N . TYR A 1 288 ? -27.552 -1.563 40.351 1.00 90.44 288 TYR A N 1
ATOM 2123 C CA . TYR A 1 288 ? -27.056 -1.269 39.008 1.00 90.44 288 TYR A CA 1
ATOM 2124 C C . TYR A 1 288 ? -26.558 0.167 38.875 1.00 90.44 288 TYR A C 1
ATOM 2126 O O . TYR A 1 288 ? -27.331 1.114 39.053 1.00 90.44 288 TYR A O 1
ATOM 2134 N N . THR A 1 289 ? -25.301 0.333 38.483 1.00 91.44 289 THR A N 1
ATOM 2135 C CA . THR A 1 289 ? -24.683 1.639 38.253 1.00 91.44 289 THR A CA 1
ATOM 2136 C C . THR A 1 289 ? -25.213 2.288 36.968 1.00 91.44 289 THR A C 1
ATOM 2138 O O . THR A 1 289 ? -25.182 1.664 35.903 1.00 91.44 289 THR A O 1
ATOM 2141 N N . PRO A 1 290 ? -25.678 3.554 37.012 1.00 84.38 290 PRO A N 1
ATOM 2142 C CA . PRO A 1 290 ? -26.071 4.287 35.816 1.00 84.38 290 PRO A CA 1
ATOM 2143 C C . PRO A 1 290 ? -24.924 4.361 34.804 1.00 84.38 290 PRO A C 1
ATOM 2145 O O . PRO A 1 290 ? -23.798 4.709 35.151 1.00 84.38 290 PRO A O 1
ATOM 2148 N N . GLY A 1 291 ? -25.220 4.050 33.542 1.00 81.62 291 GLY A N 1
ATOM 2149 C CA . GLY A 1 291 ? -24.229 4.046 32.464 1.00 81.62 291 GLY A CA 1
ATOM 2150 C C . GLY A 1 291 ? -23.508 2.711 32.256 1.00 81.62 291 GLY A C 1
ATOM 2151 O O . GLY A 1 291 ? -22.788 2.586 31.268 1.00 81.62 291 GLY A O 1
ATOM 2152 N N . ILE A 1 292 ? -23.734 1.702 33.107 1.00 89.12 292 ILE A N 1
ATOM 2153 C CA . ILE A 1 292 ? -23.311 0.321 32.838 1.00 89.12 292 ILE A CA 1
ATOM 2154 C C . ILE A 1 292 ? -24.494 -0.451 32.227 1.00 89.12 292 ILE A C 1
ATOM 2156 O O . ILE A 1 292 ? -25.573 -0.474 32.827 1.00 89.12 292 ILE A O 1
ATOM 2160 N N . PRO A 1 293 ? -24.344 -1.076 31.041 1.00 87.62 293 PRO A N 1
ATOM 2161 C CA . PRO A 1 293 ? -25.393 -1.909 30.458 1.00 87.62 293 PRO A CA 1
ATOM 2162 C C . PRO A 1 293 ? -25.791 -3.061 31.383 1.00 87.62 293 PRO A C 1
ATOM 2164 O O . PRO A 1 293 ? -24.962 -3.583 32.127 1.00 87.62 293 PRO A O 1
ATOM 2167 N N . ARG A 1 294 ? -27.048 -3.504 31.295 1.00 88.38 294 ARG A N 1
ATOM 2168 C CA . ARG A 1 294 ? -27.514 -4.700 32.004 1.00 88.38 294 ARG A CA 1
ATOM 2169 C C . ARG A 1 294 ? -27.415 -5.934 31.118 1.00 88.38 294 ARG A C 1
ATOM 2171 O O . ARG A 1 294 ? -27.828 -5.908 29.959 1.00 88.38 294 ARG A O 1
ATOM 2178 N N . CYS A 1 295 ? -26.900 -6.995 31.711 1.00 87.75 295 CYS A N 1
ATOM 2179 C CA . CYS A 1 295 ? -27.094 -8.381 31.334 1.00 87.75 295 CYS A CA 1
ATOM 2180 C C . CYS A 1 295 ? -27.674 -9.109 32.568 1.00 87.75 295 CYS A C 1
ATOM 2182 O O . CYS A 1 295 ? -27.632 -10.350 32.587 1.00 87.75 295 CYS A O 1
#

Radius of gyration: 30.16 Å; chains: 1; bounding box: 66×63×86 Å

Sequence (295 aa):
MALVSTMSFEPVGASATNTRLDRAGTTVLSGGSWLGGAGVDVKSNGPDARDRGLGNNYVTTPQGARVMSGLMWQCVELINRLYLTKGWISSKWYTAASGAASSMYDTTPSNLSKQRNGEITYLNPGDVVVLSGATYGHVAVVNAVNGSSVQTVNQNTQSVIVNATLGGGRLSWPWSGYAVVGVIHRPSTQPPPPPPPPPPPSGYATTVRYALNNRTAPSTSAQVLRVLPVGTQITISCQTYGSPWGSTPYPTNRTWDRLADGTYVHDMGTNTPGGVNVALPDGGYAYYTPGIPRC

Foldseek 3Di:
DDPPPPPDPDPPDDFQFQPLADDFFCFSDDQCSFLVGNGHTFTARHNPLPCQPQDWDWDQAPVRDIATQGRGPAQSSRLSNSCRNVVLDVYHQDAPPQRAQLRSQVSPPPLKDKDFALGAPDDDQQKKWWKDFDRRTGIWTFGDDDPQWTWTAGHSDRGRIAIWGDDNSHTHGDDPGIGTGTIMDRRDPDDDDPPDPPPPQCFDKWWFQAFWFKFQDLEPPGDGPDTDHGGDIFGFNAKEFYQAPCDPDQRQEGIWGQTSVRIIIHCVRIPQPFADWDADPVRGTYTGGPPGHHD

pLDDT: mean 85.1, std 16.98, range [30.78, 98.69]